Protein AF-A0A428ITL3-F1 (afdb_monomer_lite)

Organism: Streptococcus oralis (NCBI:txid1303)

Radius of gyration: 25.0 Å; chains: 1; bounding box: 52×30×74 Å

Sequence (238 aa):
MGLLKFLFGSKKKDIYNRRTDFDNLINSPNYNYRQSEYYRLLKTEPLIDKIWGRGFDYPKYNDRFKTEEKLKLRELLLLVWWGKTKNGRKISASIPKYFFITYNLNAQKVTQLFRDKKWIVNEGDKVKLTNEGKLIYEKYCNLWEVHSFKGYPTNLDVDFPNWNKKQFEIMFYQKDLEYYNQHVEFCKRMLNYLEPLKRNTVNDGIRDDINFYRSQLKSDLLCIDDLKEKIKILNELM

Foldseek 3Di:
DFVCCVVPVDDDDDPVVVLVVLVVQCPDPVDDPLVVVVSVLVVLQDDLCVLVVHDLPPAQEDQPAADPVRDGLLLLVLLLVQAVDPVGDFPPDDDDPCSCPRVVDPNVVSVVVCVVVQQWDDDPRGIYGDPVVVVSNVLNNCLVVQVPPDDRHGYCRVQVVVDDPLVVLLVRLVSLLVNLVSNLVSLVVSLVSLVVCVVVDPDVNSVVSNVVSVVSNVVSVVSNVVSVVSNVVSVVVD

Secondary structure (DSSP, 8-state):
--HHHHHSSSS---HHHHHHHHHHHHT-TT--HHHHHHHHHHTT---HHHHHTS-TT--S--S-S--TTS--HHHHHHHHHHHSSTT-EETTPPPPHHHHHTS---HHHHHHHHHHTTSEEEETTEEEE-HHHHHHHHHHTTHHHHHH--SSPP-HHHHGGG--HHHHHHHHHHHHHHHHHHHHHHHHHHHHHHTTGGGG---HHHHHHHHHHHHHHHHHHHHHHHHHHHHHHHHHT-

pLDDT: mean 86.46, std 17.6, range [39.66, 98.62]

Structure (mmCIF, N/CA/C/O backbone):
data_AF-A0A428ITL3-F1
#
_entry.id   AF-A0A428ITL3-F1
#
loop_
_atom_site.group_PDB
_atom_site.id
_atom_site.type_symbol
_atom_site.label_atom_id
_atom_site.label_alt_id
_atom_site.label_comp_id
_atom_site.label_asym_id
_atom_site.label_entity_id
_atom_site.label_seq_id
_atom_site.pdbx_PDB_ins_code
_atom_site.Cartn_x
_atom_site.Cartn_y
_atom_site.Ca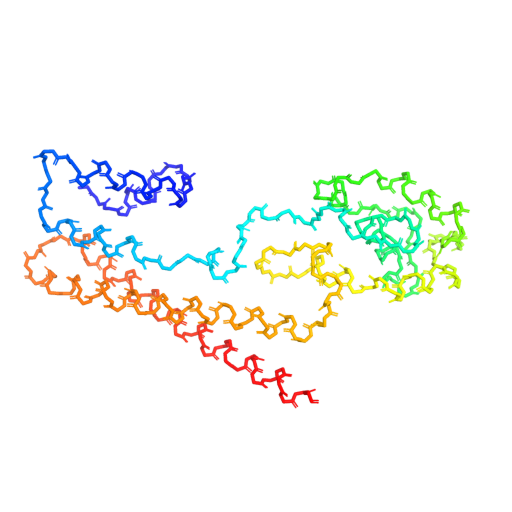rtn_z
_atom_site.occupancy
_atom_site.B_iso_or_equiv
_atom_site.auth_seq_id
_atom_site.auth_comp_id
_atom_site.auth_asym_id
_atom_site.auth_atom_id
_atom_site.pdbx_PDB_model_num
ATOM 1 N N . MET A 1 1 ? 9.985 13.287 -36.399 1.00 40.88 1 MET A N 1
ATOM 2 C CA . MET A 1 1 ? 9.227 13.706 -35.198 1.00 40.88 1 MET A CA 1
AT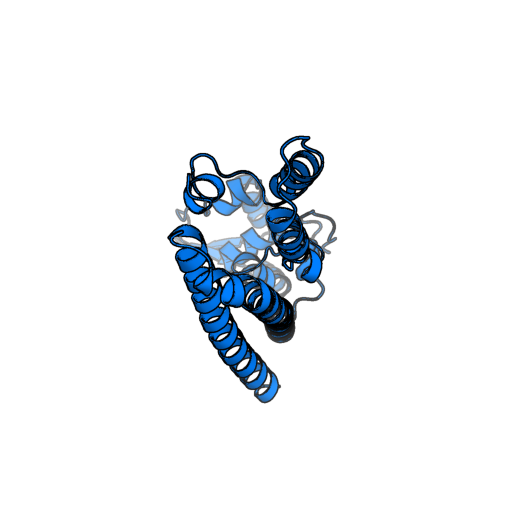OM 3 C C . MET A 1 1 ? 9.647 12.803 -34.046 1.00 40.88 1 MET A C 1
ATOM 5 O O . MET A 1 1 ? 9.671 11.599 -34.253 1.00 40.88 1 MET A O 1
ATOM 9 N N . GLY A 1 2 ? 10.074 13.354 -32.907 1.00 41.94 2 GLY A N 1
ATOM 10 C CA . GLY A 1 2 ? 10.714 12.575 -31.834 1.00 41.94 2 GLY A CA 1
ATOM 11 C C . GLY A 1 2 ? 9.762 11.619 -31.106 1.00 41.94 2 GLY A C 1
ATOM 12 O O . GLY A 1 2 ? 8.635 11.997 -30.790 1.00 41.94 2 GLY A O 1
ATOM 13 N N . LEU A 1 3 ? 10.237 10.405 -30.809 1.00 51.34 3 LEU A N 1
ATOM 14 C CA . LEU A 1 3 ? 9.512 9.360 -30.070 1.00 51.34 3 LEU A CA 1
ATOM 15 C C . LEU A 1 3 ? 9.139 9.790 -28.645 1.00 51.34 3 LEU A C 1
ATOM 17 O O . LEU A 1 3 ? 8.062 9.440 -28.179 1.00 51.34 3 LEU A O 1
ATOM 21 N N . LEU A 1 4 ? 9.926 10.657 -28.000 1.00 45.62 4 LEU A N 1
ATOM 22 C CA . LEU A 1 4 ? 9.542 11.297 -26.733 1.00 45.62 4 LEU A CA 1
ATOM 23 C C . LEU A 1 4 ? 8.233 12.094 -26.853 1.00 45.62 4 LEU A C 1
ATOM 25 O O . LEU A 1 4 ? 7.409 12.098 -25.941 1.00 45.62 4 LEU A O 1
ATOM 29 N N . LYS A 1 5 ? 7.985 12.710 -28.013 1.00 44.47 5 LYS A N 1
ATOM 30 C CA . LYS A 1 5 ? 6.726 13.407 -28.296 1.00 44.47 5 LYS A CA 1
ATOM 31 C C . LYS A 1 5 ? 5.571 12.431 -28.555 1.00 44.47 5 LYS A C 1
ATOM 33 O O . LYS A 1 5 ? 4.430 12.822 -28.379 1.00 44.47 5 LYS A O 1
ATOM 38 N N . PHE A 1 6 ? 5.839 11.180 -28.931 1.00 53.16 6 PHE A N 1
ATOM 39 C CA . PHE A 1 6 ? 4.831 10.117 -29.045 1.00 53.16 6 PHE A CA 1
ATOM 40 C C . PHE A 1 6 ? 4.548 9.444 -27.689 1.00 53.16 6 PHE A C 1
ATOM 42 O O . PHE A 1 6 ? 3.396 9.197 -27.353 1.00 53.16 6 PHE A O 1
ATOM 49 N N . LEU A 1 7 ? 5.584 9.218 -26.874 1.00 45.66 7 LEU A N 1
ATOM 50 C CA . LEU A 1 7 ? 5.479 8.610 -25.542 1.00 45.66 7 LEU A CA 1
ATOM 51 C C . LEU A 1 7 ? 4.852 9.552 -24.499 1.00 45.66 7 LEU A C 1
ATOM 53 O O . LEU A 1 7 ? 4.159 9.083 -23.597 1.00 45.66 7 LEU A O 1
ATOM 57 N N . PHE A 1 8 ? 5.058 10.868 -24.629 1.00 49.81 8 PHE A N 1
ATOM 58 C CA . PHE A 1 8 ? 4.589 11.875 -23.663 1.00 49.81 8 PHE A CA 1
ATOM 59 C C . PHE A 1 8 ? 3.663 12.947 -24.268 1.00 49.81 8 PHE A C 1
ATOM 61 O O . PHE A 1 8 ? 3.182 13.834 -23.558 1.00 49.81 8 PHE A O 1
ATOM 68 N N . GLY A 1 9 ? 3.372 12.877 -25.571 1.00 39.66 9 GLY A N 1
ATOM 69 C CA . GLY A 1 9 ? 2.469 13.802 -26.253 1.00 39.66 9 GLY A CA 1
ATOM 70 C C . GLY A 1 9 ? 1.006 13.468 -26.015 1.00 39.66 9 GLY A C 1
ATOM 71 O O . GLY A 1 9 ? 0.394 12.729 -26.772 1.00 39.66 9 GLY A O 1
ATOM 72 N N . SER A 1 10 ? 0.438 14.105 -24.993 1.00 44.84 10 SER A N 1
ATOM 73 C CA . SER A 1 10 ? -0.998 14.263 -24.724 1.00 44.84 10 SER A CA 1
ATOM 74 C C . SER A 1 10 ? -1.845 12.982 -24.570 1.00 44.84 10 SER A C 1
ATOM 76 O O . SER A 1 10 ? -2.144 12.266 -25.518 1.00 44.84 10 SER A O 1
ATOM 78 N N . LYS A 1 11 ? -2.367 12.840 -23.341 1.00 43.12 11 LYS A N 1
ATOM 79 C CA . LYS A 1 11 ? -3.271 11.815 -22.779 1.00 43.12 11 LYS A CA 1
ATOM 80 C C . LYS A 1 11 ? -2.580 10.525 -22.324 1.00 43.12 11 LYS A C 1
ATOM 82 O O . LYS A 1 11 ? -2.155 9.695 -23.117 1.00 43.12 11 LYS A O 1
ATOM 87 N N . LYS A 1 12 ? -2.543 10.359 -20.993 1.00 40.47 12 LYS A N 1
ATOM 88 C CA . LYS A 1 12 ? -2.192 9.124 -20.280 1.00 40.47 12 LYS A CA 1
ATOM 89 C C . LYS A 1 12 ? -3.037 7.966 -20.829 1.00 40.47 12 LYS A C 1
ATOM 91 O O . LYS A 1 12 ? -4.185 7.813 -20.428 1.00 40.47 12 LYS A O 1
ATOM 96 N N . LYS A 1 13 ? -2.489 7.178 -21.752 1.00 41.75 13 LYS A N 1
ATOM 97 C CA . LYS A 1 13 ? -3.045 5.873 -22.116 1.00 41.75 13 LYS A CA 1
ATOM 98 C C . LYS A 1 13 ? -2.364 4.789 -21.283 1.00 41.75 13 LYS A C 1
ATOM 100 O O . LYS A 1 13 ? -1.140 4.813 -21.090 1.00 41.75 13 LYS A O 1
ATOM 105 N N . ASP A 1 14 ? -3.177 3.856 -20.793 1.00 46.25 14 ASP A N 1
ATOM 106 C CA . ASP A 1 14 ? -2.740 2.678 -20.048 1.00 46.25 14 ASP A CA 1
ATOM 107 C C . ASP A 1 14 ? -1.607 1.936 -20.762 1.00 46.25 14 ASP A C 1
ATOM 109 O O . ASP A 1 14 ? -1.575 1.826 -21.989 1.00 46.25 14 ASP A O 1
ATOM 113 N N . ILE A 1 15 ? -0.668 1.415 -19.972 1.00 44.28 15 ILE A N 1
ATOM 114 C CA . ILE A 1 15 ? 0.492 0.639 -20.439 1.00 44.28 15 ILE A CA 1
ATOM 115 C C . ILE A 1 15 ? 0.041 -0.583 -21.266 1.00 44.28 15 ILE A C 1
ATOM 117 O O . ILE A 1 15 ? 0.707 -0.962 -22.227 1.00 44.28 15 ILE A O 1
ATOM 121 N N . TYR A 1 16 ? -1.137 -1.140 -20.967 1.00 42.31 16 TYR A N 1
ATOM 122 C CA . TYR A 1 16 ? -1.735 -2.255 -21.703 1.00 42.31 16 TYR A CA 1
ATOM 123 C C . TYR A 1 16 ? -2.162 -1.896 -23.133 1.00 42.31 16 TYR A C 1
ATOM 125 O O . TYR A 1 16 ? -1.839 -2.636 -24.059 1.00 42.31 16 TYR A O 1
ATOM 133 N N . ASN A 1 17 ? -2.786 -0.731 -23.342 1.00 46.47 17 ASN A N 1
ATOM 134 C CA . ASN A 1 17 ? -3.180 -0.270 -24.681 1.00 46.47 17 ASN A CA 1
ATOM 135 C C . ASN A 1 17 ? -1.968 0.009 -25.583 1.00 46.47 17 ASN A C 1
ATOM 137 O O . ASN A 1 17 ? -2.050 -0.135 -26.799 1.00 46.47 17 ASN A O 1
ATOM 141 N N . ARG A 1 18 ? -0.810 0.337 -24.991 1.00 48.62 18 ARG A N 1
ATOM 142 C CA . ARG A 1 18 ? 0.433 0.532 -25.749 1.00 48.62 18 ARG A CA 1
ATOM 143 C C . ARG A 1 18 ? 0.919 -0.754 -26.414 1.00 48.62 18 ARG A C 1
ATOM 145 O O . ARG A 1 18 ? 1.387 -0.687 -27.542 1.00 48.62 18 ARG A O 1
ATOM 152 N N . ARG A 1 19 ? 0.773 -1.923 -25.772 1.00 51.22 19 ARG A N 1
ATOM 153 C CA . ARG A 1 19 ? 1.185 -3.214 -26.363 1.00 51.22 19 ARG A CA 1
ATOM 154 C C . ARG A 1 19 ? 0.396 -3.547 -27.631 1.00 51.22 19 ARG A C 1
ATOM 156 O O . ARG A 1 19 ? 1.002 -3.957 -28.615 1.00 51.22 19 ARG A O 1
ATOM 163 N N . THR A 1 20 ? -0.907 -3.279 -27.624 1.00 50.75 20 THR A N 1
ATOM 164 C CA . THR A 1 20 ? -1.805 -3.484 -28.770 1.00 50.75 20 THR A CA 1
ATOM 165 C C . THR A 1 20 ? -1.541 -2.483 -29.901 1.00 50.75 20 THR A C 1
ATOM 167 O O . THR A 1 20 ? -1.532 -2.858 -31.071 1.00 50.75 20 THR A O 1
ATOM 170 N N . ASP A 1 21 ? -1.239 -1.222 -29.569 1.00 51.88 21 ASP A N 1
ATOM 171 C CA . ASP A 1 21 ? -0.838 -0.209 -30.557 1.00 51.88 21 ASP A CA 1
ATOM 172 C C . ASP A 1 21 ? 0.497 -0.577 -31.247 1.00 51.88 21 ASP A C 1
ATOM 174 O O . ASP A 1 21 ? 0.671 -0.320 -32.441 1.00 51.88 21 ASP A O 1
ATOM 178 N N . PHE A 1 22 ? 1.421 -1.249 -30.544 1.00 53.72 22 PHE A N 1
ATOM 179 C CA . PHE A 1 22 ? 2.664 -1.753 -31.143 1.00 53.72 22 PHE A CA 1
ATOM 180 C C . PHE A 1 22 ? 2.440 -2.907 -32.127 1.00 53.72 22 PHE A C 1
ATOM 182 O O . PHE A 1 22 ? 3.127 -2.958 -33.144 1.00 53.72 22 PHE A O 1
ATOM 189 N N . ASP A 1 23 ? 1.500 -3.821 -31.867 1.00 53.94 23 ASP A N 1
ATOM 190 C CA . ASP A 1 23 ? 1.171 -4.909 -32.806 1.00 53.94 23 ASP A CA 1
ATOM 191 C C . ASP A 1 23 ? 0.676 -4.365 -34.153 1.00 53.94 23 ASP A C 1
ATOM 193 O O . ASP A 1 23 ? 1.103 -4.826 -35.212 1.00 53.94 23 ASP A O 1
ATOM 197 N N . ASN A 1 24 ? -0.147 -3.316 -34.124 1.00 53.22 24 ASN A N 1
ATOM 198 C CA . ASN A 1 24 ? -0.646 -2.659 -35.334 1.00 53.22 24 ASN A CA 1
ATOM 199 C C . ASN A 1 24 ? 0.459 -1.926 -36.111 1.00 53.22 24 ASN A C 1
ATOM 201 O O . ASN A 1 24 ? 0.440 -1.903 -37.341 1.00 53.22 24 ASN A O 1
ATOM 205 N N . LEU A 1 25 ? 1.447 -1.354 -35.414 1.00 52.62 25 LEU A N 1
ATOM 206 C CA . LEU A 1 25 ? 2.568 -0.658 -36.049 1.00 52.62 25 LEU A CA 1
ATOM 207 C C . LEU A 1 25 ? 3.537 -1.625 -36.754 1.00 52.62 25 LEU A C 1
ATOM 209 O O . LEU A 1 25 ? 4.096 -1.285 -37.795 1.00 52.62 25 LEU A O 1
ATOM 213 N N . ILE A 1 26 ? 3.717 -2.827 -36.194 1.00 53.44 26 ILE A N 1
ATOM 214 C CA . ILE A 1 26 ? 4.575 -3.888 -36.747 1.00 53.44 26 ILE A CA 1
ATOM 215 C C . ILE A 1 26 ? 4.026 -4.439 -38.069 1.00 53.44 26 ILE A C 1
ATOM 217 O O . ILE A 1 26 ? 4.800 -4.789 -38.955 1.00 53.44 26 ILE A O 1
ATOM 221 N N . ASN A 1 27 ? 2.702 -4.450 -38.228 1.00 55.78 27 ASN A N 1
ATOM 222 C CA . ASN A 1 27 ? 2.021 -4.975 -39.412 1.00 55.78 27 ASN A CA 1
ATOM 223 C C . ASN A 1 27 ? 1.774 -3.917 -40.511 1.00 55.78 27 ASN A C 1
ATOM 225 O O . ASN A 1 27 ? 1.055 -4.181 -41.473 1.00 55.78 27 ASN A O 1
ATOM 229 N N . SER A 1 28 ? 2.334 -2.708 -40.379 1.00 48.41 28 SER A N 1
ATOM 230 C CA . SER A 1 28 ? 2.138 -1.622 -41.347 1.00 48.41 28 SER A CA 1
ATOM 231 C C . SER A 1 28 ? 2.996 -1.809 -42.611 1.00 48.41 28 SER A C 1
ATOM 233 O O . SER A 1 28 ? 4.182 -2.110 -42.504 1.00 48.41 28 SER A O 1
ATOM 235 N N . PRO A 1 29 ? 2.474 -1.549 -43.823 1.00 46.00 29 PRO A N 1
ATOM 236 C CA . PRO A 1 29 ? 3.239 -1.688 -45.068 1.00 46.00 29 PRO A CA 1
ATOM 237 C C . PRO A 1 29 ? 4.414 -0.696 -45.220 1.00 46.00 29 PRO A C 1
ATOM 239 O O . PRO A 1 29 ? 5.262 -0.894 -46.082 1.00 46.00 29 PRO A O 1
ATOM 242 N N . ASN A 1 30 ? 4.517 0.333 -44.365 1.00 50.00 30 ASN A N 1
ATOM 243 C CA . ASN A 1 30 ? 5.640 1.290 -44.320 1.00 50.00 30 ASN A CA 1
ATOM 244 C C . ASN A 1 30 ? 6.686 0.954 -43.233 1.00 50.00 30 ASN A C 1
ATOM 246 O O . ASN A 1 30 ? 7.405 1.830 -42.744 1.00 50.00 30 ASN A O 1
ATOM 250 N N . TYR A 1 31 ? 6.737 -0.303 -42.797 1.00 45.34 31 TYR A N 1
ATOM 251 C CA . TYR A 1 31 ? 7.535 -0.732 -41.658 1.00 45.34 31 TYR A CA 1
ATOM 252 C C . TYR A 1 31 ? 9.040 -0.778 -41.955 1.00 45.34 31 TYR A C 1
ATOM 254 O O . TYR A 1 31 ? 9.521 -1.540 -42.792 1.00 45.34 31 TYR A O 1
ATOM 262 N N . ASN A 1 32 ? 9.814 0.026 -41.223 1.00 54.06 32 ASN A N 1
ATOM 263 C CA . ASN A 1 32 ? 11.271 -0.024 -41.258 1.00 54.06 32 ASN A CA 1
ATOM 264 C C . ASN A 1 32 ? 11.759 -1.156 -40.337 1.00 54.06 32 ASN A C 1
ATOM 266 O O . ASN A 1 32 ? 11.583 -1.079 -39.125 1.00 54.06 32 ASN A O 1
ATOM 270 N N . TYR A 1 33 ? 12.419 -2.176 -40.887 1.00 43.62 33 TYR A N 1
ATOM 271 C CA . TYR A 1 33 ? 12.992 -3.307 -40.137 1.00 43.62 33 TYR A CA 1
ATOM 272 C C . TYR A 1 33 ? 13.919 -2.885 -38.971 1.00 43.62 33 TYR A C 1
ATOM 274 O O . TYR A 1 33 ? 13.943 -3.541 -37.937 1.00 43.62 33 TYR A O 1
ATOM 282 N N . ARG A 1 34 ? 14.612 -1.734 -39.030 1.00 51.22 34 ARG A N 1
ATOM 283 C CA . ARG A 1 34 ? 15.377 -1.214 -37.869 1.00 51.22 34 ARG A CA 1
ATOM 284 C C . ARG A 1 34 ? 14.497 -0.662 -36.738 1.00 51.22 34 ARG A C 1
ATOM 286 O O . ARG A 1 34 ? 15.000 -0.299 -35.683 1.00 51.22 34 ARG A O 1
ATOM 293 N N . GLN A 1 35 ? 13.190 -0.556 -36.930 1.00 62.75 35 GLN A N 1
ATOM 294 C CA . GLN A 1 35 ? 12.237 -0.262 -35.861 1.00 62.75 35 GLN A CA 1
ATOM 295 C C . GLN A 1 35 ? 11.665 -1.556 -35.258 1.00 62.75 35 GLN A C 1
ATOM 297 O O . GLN A 1 35 ? 11.157 -1.520 -34.140 1.00 62.75 35 GLN A O 1
ATOM 302 N N . SER A 1 36 ? 11.803 -2.713 -35.925 1.00 68.69 36 SER A N 1
ATOM 303 C CA . SER A 1 36 ? 11.207 -3.972 -35.464 1.00 68.69 36 SER A CA 1
ATOM 304 C C . SER A 1 36 ? 11.819 -4.512 -34.193 1.00 68.69 36 SER A C 1
ATOM 306 O O . SER A 1 36 ? 11.107 -4.872 -33.257 1.00 68.69 36 SER A O 1
ATOM 308 N N . GLU A 1 37 ? 13.146 -4.527 -34.151 1.00 80.06 37 GLU A N 1
ATOM 309 C CA . GLU A 1 37 ? 13.888 -5.044 -33.013 1.00 80.06 37 GLU A CA 1
ATOM 310 C C . GLU A 1 37 ? 13.697 -4.164 -31.778 1.00 80.06 37 GLU A C 1
ATOM 312 O O . GLU A 1 37 ? 13.507 -4.674 -30.678 1.00 80.06 37 GLU A O 1
ATOM 317 N N . TYR A 1 38 ? 13.623 -2.847 -31.973 1.00 81.62 38 TYR A N 1
ATOM 318 C CA . TYR A 1 38 ? 13.298 -1.902 -30.910 1.00 81.62 38 TYR A CA 1
ATOM 319 C C . TYR A 1 38 ? 11.935 -2.209 -30.271 1.00 81.62 38 TYR A C 1
ATOM 321 O O . TYR A 1 38 ? 11.847 -2.378 -29.057 1.00 81.62 38 TYR A O 1
ATOM 329 N N . TYR A 1 39 ? 10.870 -2.352 -31.072 1.00 81.62 39 TYR A N 1
ATOM 330 C CA . TYR A 1 39 ? 9.542 -2.683 -30.538 1.00 81.62 39 TYR A CA 1
ATOM 331 C C . TYR A 1 39 ? 9.480 -4.086 -29.934 1.00 81.62 39 TYR A C 1
ATOM 333 O O . TYR A 1 39 ? 8.780 -4.298 -28.941 1.00 81.62 39 TYR A O 1
ATOM 341 N N . ARG A 1 40 ? 10.223 -5.046 -30.498 1.00 86.12 40 ARG A N 1
ATOM 342 C CA . ARG A 1 40 ? 10.358 -6.385 -29.920 1.00 86.12 40 ARG A CA 1
ATOM 343 C C . ARG A 1 40 ? 10.974 -6.312 -28.525 1.00 86.12 40 ARG A C 1
ATOM 345 O O . ARG A 1 40 ? 10.419 -6.903 -27.604 1.00 86.12 40 ARG A O 1
ATOM 352 N N . LEU A 1 41 ? 12.056 -5.551 -28.356 1.00 89.81 41 LEU A N 1
ATOM 353 C CA . LEU A 1 41 ? 12.693 -5.334 -27.060 1.00 89.81 41 LEU A CA 1
ATOM 354 C C . LEU A 1 41 ? 11.761 -4.608 -26.089 1.00 89.81 41 LEU A C 1
ATOM 356 O O . LEU A 1 41 ? 11.604 -5.087 -24.970 1.00 89.81 41 LEU A O 1
ATOM 360 N N . LEU A 1 42 ? 11.072 -3.540 -26.508 1.00 87.94 42 LEU A N 1
ATOM 361 C CA . LEU A 1 42 ? 10.104 -2.826 -25.661 1.00 87.94 42 LEU A CA 1
ATOM 362 C C . LEU A 1 42 ? 9.027 -3.748 -25.072 1.00 87.94 42 LEU A C 1
ATOM 364 O O . LEU A 1 42 ? 8.657 -3.613 -23.911 1.00 87.94 42 LEU A O 1
ATOM 368 N N . LYS A 1 43 ? 8.544 -4.738 -25.830 1.00 87.38 43 LYS A N 1
ATOM 369 C CA . LYS A 1 43 ? 7.565 -5.713 -25.312 1.00 87.38 43 LYS A CA 1
ATOM 370 C C . LYS A 1 43 ? 8.116 -6.605 -24.194 1.00 87.38 43 LYS A C 1
ATOM 372 O O . LYS A 1 43 ? 7.324 -7.198 -23.464 1.00 87.38 43 LYS A O 1
ATOM 377 N N . THR A 1 44 ? 9.439 -6.696 -24.055 1.00 92.56 44 THR A N 1
ATOM 378 C CA . THR A 1 44 ? 10.118 -7.447 -22.986 1.00 92.56 44 THR A CA 1
ATOM 379 C C . THR A 1 44 ? 10.338 -6.638 -21.709 1.00 92.56 44 THR A C 1
ATOM 381 O O . THR A 1 44 ? 10.919 -7.173 -20.766 1.00 92.56 44 THR A O 1
ATOM 384 N N . GLU A 1 45 ? 9.900 -5.375 -21.667 1.00 92.94 45 GLU A N 1
ATOM 385 C CA . GLU A 1 45 ? 9.926 -4.568 -20.449 1.00 92.94 45 GLU A CA 1
ATOM 386 C C . GLU A 1 45 ? 9.154 -5.298 -19.330 1.00 92.94 45 GLU A C 1
ATOM 388 O O . GLU A 1 45 ? 8.003 -5.718 -19.548 1.00 92.94 45 GLU A O 1
ATOM 393 N N . PRO A 1 46 ? 9.780 -5.506 -18.155 1.00 94.88 46 PRO A N 1
ATOM 394 C CA . PRO A 1 46 ? 9.127 -6.171 -17.040 1.00 94.88 46 PRO A CA 1
ATOM 395 C C . PRO A 1 46 ? 7.940 -5.344 -16.558 1.00 94.88 46 PRO A C 1
ATOM 397 O O . PRO A 1 46 ? 7.983 -4.117 -16.511 1.00 94.88 46 PRO A O 1
ATOM 400 N N . LEU A 1 47 ? 6.870 -6.030 -16.169 1.00 91.62 47 LEU A N 1
ATOM 401 C CA . LEU A 1 47 ? 5.695 -5.390 -15.598 1.00 91.62 47 LEU A CA 1
ATOM 402 C C . LEU A 1 47 ? 5.590 -5.757 -14.124 1.00 91.62 47 LEU A C 1
ATOM 404 O O . LEU A 1 47 ? 5.489 -6.930 -13.763 1.00 91.62 47 LEU A O 1
ATOM 408 N N . ILE A 1 48 ? 5.585 -4.737 -13.274 1.00 90.50 48 ILE A N 1
ATOM 409 C CA . ILE A 1 48 ? 5.512 -4.903 -11.822 1.00 90.50 48 ILE A CA 1
ATOM 410 C C . ILE A 1 48 ? 4.229 -5.626 -11.373 1.00 90.50 48 ILE A C 1
ATOM 412 O O . ILE A 1 48 ? 4.271 -6.429 -10.449 1.00 90.50 48 ILE A O 1
ATOM 416 N N . ASP A 1 49 ? 3.104 -5.452 -12.069 1.00 91.44 49 ASP A N 1
ATOM 417 C CA . ASP A 1 49 ? 1.854 -6.163 -11.762 1.00 91.44 49 ASP A CA 1
ATOM 418 C C . ASP A 1 49 ? 1.933 -7.681 -11.997 1.00 91.44 49 ASP A C 1
ATOM 420 O O . ASP A 1 49 ? 1.293 -8.453 -11.282 1.00 91.44 49 ASP A O 1
ATOM 424 N N . LYS A 1 50 ? 2.761 -8.139 -12.945 1.00 92.50 50 LYS A N 1
ATOM 425 C CA . LYS A 1 50 ? 3.040 -9.566 -13.160 1.00 92.50 50 LYS A CA 1
ATOM 426 C C . LYS A 1 50 ? 3.857 -10.157 -12.021 1.00 92.50 50 LYS A C 1
ATOM 428 O O . LYS A 1 50 ? 3.581 -11.279 -11.612 1.00 92.50 50 LYS A O 1
ATOM 433 N N . ILE A 1 51 ? 4.802 -9.392 -11.482 1.00 93.00 51 ILE A N 1
ATOM 434 C CA . ILE A 1 51 ? 5.630 -9.797 -10.338 1.00 93.00 51 ILE A CA 1
ATOM 435 C C . ILE A 1 51 ? 4.785 -9.892 -9.064 1.00 93.00 51 ILE A C 1
ATOM 437 O O . ILE A 1 51 ? 4.926 -10.836 -8.281 1.00 93.00 51 ILE A O 1
ATOM 441 N N . TRP A 1 52 ? 3.875 -8.934 -8.884 1.00 90.00 52 TRP A N 1
ATOM 442 C CA . TRP A 1 52 ? 2.953 -8.868 -7.753 1.00 90.00 52 TRP A CA 1
ATOM 443 C C . TRP A 1 52 ? 1.735 -9.793 -7.877 1.00 90.00 52 TRP A C 1
ATOM 445 O O . TRP A 1 52 ? 1.082 -10.077 -6.874 1.00 90.00 52 TRP A O 1
ATOM 455 N N . GLY A 1 53 ? 1.399 -10.254 -9.084 1.00 91.44 53 GLY A N 1
ATOM 456 C CA . GLY A 1 53 ? 0.213 -11.076 -9.349 1.00 91.44 53 GLY A CA 1
ATOM 457 C C . GLY A 1 53 ? -1.120 -10.324 -9.222 1.00 91.44 53 GLY A C 1
ATOM 458 O O . GLY A 1 53 ? -2.182 -10.947 -9.230 1.00 91.44 53 GLY A O 1
ATOM 459 N N . ARG A 1 54 ? -1.086 -8.994 -9.093 1.00 92.81 54 ARG A N 1
ATOM 460 C CA . ARG A 1 54 ? -2.255 -8.107 -8.990 1.00 92.81 54 ARG A CA 1
ATOM 461 C C . ARG A 1 54 ? -1.933 -6.745 -9.598 1.00 92.81 54 ARG A C 1
ATOM 463 O O . ARG A 1 54 ? -0.772 -6.366 -9.615 1.00 92.81 54 ARG A O 1
ATOM 470 N N . GLY A 1 55 ? -2.946 -6.042 -10.105 1.00 91.81 55 GLY A N 1
ATOM 471 C CA . GLY A 1 55 ? -2.797 -4.732 -10.751 1.00 91.81 55 GLY A CA 1
ATOM 472 C C . GLY A 1 55 ? -2.715 -3.552 -9.777 1.00 91.81 55 GLY A C 1
ATOM 473 O O . GLY A 1 55 ? -2.970 -3.680 -8.578 1.00 91.81 55 GLY A O 1
ATOM 474 N N . PHE A 1 56 ? -2.414 -2.365 -10.314 1.00 89.81 56 PHE A N 1
ATOM 475 C CA . PHE A 1 56 ? -2.399 -1.106 -9.554 1.00 89.81 56 PHE A CA 1
ATOM 476 C C . PHE A 1 56 ? -3.789 -0.653 -9.074 1.00 89.81 56 PHE A C 1
ATOM 478 O O . PHE A 1 56 ? -3.905 0.170 -8.167 1.00 89.81 56 PHE A O 1
ATOM 485 N N . ASP A 1 57 ? -4.838 -1.193 -9.682 1.00 91.38 57 ASP A N 1
ATOM 486 C CA . ASP A 1 57 ? -6.246 -0.979 -9.369 1.00 91.38 57 ASP A CA 1
ATOM 487 C C . ASP A 1 57 ? -6.803 -2.015 -8.379 1.00 91.38 57 ASP A C 1
ATOM 489 O O . ASP A 1 57 ? -8.006 -2.023 -8.111 1.00 91.38 57 ASP A O 1
ATOM 493 N N . TYR A 1 58 ? -5.948 -2.880 -7.811 1.00 94.69 58 TYR A N 1
ATOM 494 C CA . TYR A 1 58 ? -6.393 -3.903 -6.872 1.00 94.69 58 TYR A CA 1
ATOM 495 C C . TYR A 1 58 ? -7.167 -3.269 -5.705 1.00 94.69 58 TYR A C 1
ATOM 497 O O . TYR A 1 58 ? -6.675 -2.329 -5.065 1.00 94.69 58 TYR A O 1
ATOM 505 N N . PRO A 1 59 ? -8.389 -3.748 -5.412 1.00 95.31 59 PRO A N 1
ATOM 506 C CA . PRO A 1 59 ? -9.272 -3.063 -4.485 1.00 95.31 59 PRO A CA 1
ATOM 507 C C . PRO A 1 59 ? -8.708 -3.101 -3.065 1.00 95.31 59 PRO A C 1
ATOM 509 O O . PRO A 1 59 ? -8.082 -4.076 -2.652 1.00 95.31 59 PRO A O 1
ATOM 512 N N . LYS A 1 60 ? -8.992 -2.059 -2.275 1.00 96.25 60 LYS A N 1
ATOM 513 C CA . LYS A 1 60 ? -8.516 -1.942 -0.883 1.00 96.25 60 LYS A CA 1
ATOM 514 C C . LYS A 1 60 ? -9.145 -2.947 0.087 1.00 96.25 60 LYS A C 1
ATOM 516 O O . LYS A 1 60 ? -8.662 -3.095 1.207 1.00 96.25 60 LYS A O 1
ATOM 521 N N . TYR A 1 61 ? -10.221 -3.610 -0.315 1.00 97.62 61 TYR A N 1
ATOM 522 C CA . TYR A 1 61 ? -10.936 -4.636 0.443 1.00 97.62 61 TYR A CA 1
ATOM 523 C C . TYR A 1 61 ? -11.781 -5.470 -0.531 1.00 97.62 61 TYR A C 1
ATOM 525 O O . TYR A 1 61 ? -12.018 -5.057 -1.667 1.00 97.62 61 TYR A O 1
ATOM 533 N N . ASN A 1 62 ? -12.248 -6.637 -0.100 1.00 96.62 62 ASN A N 1
ATOM 534 C CA . ASN A 1 62 ? -13.221 -7.451 -0.835 1.00 96.62 62 ASN A CA 1
ATOM 535 C C . ASN A 1 62 ? -14.303 -8.092 0.062 1.00 96.62 62 ASN A C 1
ATOM 537 O O . ASN A 1 62 ? -15.163 -8.802 -0.456 1.00 96.62 62 ASN A O 1
ATOM 541 N N . ASP A 1 63 ? -14.285 -7.831 1.376 1.00 97.12 63 ASP A N 1
ATOM 542 C CA . ASP A 1 63 ? -15.225 -8.346 2.387 1.00 97.12 63 ASP A CA 1
ATOM 543 C C . ASP A 1 63 ? -15.330 -9.887 2.462 1.00 97.12 63 ASP A C 1
ATOM 545 O O . ASP A 1 63 ? -16.326 -10.436 2.962 1.00 97.12 63 ASP A O 1
ATOM 549 N N . ARG A 1 64 ? -14.336 -10.617 1.939 1.00 96.62 64 ARG A N 1
ATOM 550 C CA . ARG A 1 64 ? -14.321 -12.086 1.978 1.00 96.62 64 ARG A CA 1
ATOM 551 C C . ARG A 1 64 ? -13.896 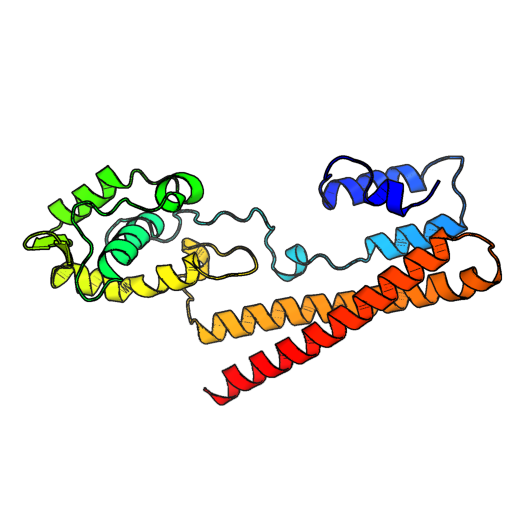-12.613 3.340 1.00 96.62 64 ARG A C 1
ATOM 553 O O . ARG A 1 64 ? -14.357 -13.692 3.715 1.00 96.62 64 ARG A O 1
ATOM 560 N N . PHE A 1 65 ? -13.069 -11.874 4.080 1.00 96.69 65 PHE A N 1
ATOM 561 C CA . PHE A 1 65 ? -12.614 -12.319 5.389 1.00 96.69 65 PHE A CA 1
ATOM 562 C C . PHE A 1 65 ? -13.772 -12.294 6.395 1.00 96.69 65 PHE A C 1
ATOM 564 O O . PHE A 1 65 ? -14.469 -11.287 6.545 1.00 96.69 65 PHE A O 1
ATOM 571 N N . LYS A 1 66 ? -14.001 -13.419 7.079 1.00 96.31 66 LYS A N 1
ATOM 572 C CA . LYS A 1 66 ? -15.081 -13.564 8.061 1.00 96.31 66 LYS A CA 1
ATOM 573 C C . LYS A 1 66 ? -14.529 -13.367 9.461 1.00 96.31 66 LYS A C 1
ATOM 575 O O . LYS A 1 66 ? -13.729 -14.162 9.936 1.00 96.31 66 LYS A O 1
ATOM 580 N N . THR A 1 67 ? -14.978 -12.299 10.104 1.00 97.12 67 THR A N 1
ATOM 581 C CA . THR A 1 67 ? -14.621 -11.978 11.485 1.00 97.12 67 THR A CA 1
ATOM 582 C C . THR A 1 67 ? -15.602 -12.636 12.450 1.00 97.12 67 THR A C 1
ATOM 584 O O . THR A 1 67 ? -16.781 -12.819 12.128 1.00 97.12 67 THR A O 1
ATOM 587 N N . GLU A 1 68 ? -15.135 -12.961 13.653 1.00 96.44 68 GLU A N 1
ATOM 588 C CA . GLU A 1 68 ? -15.990 -13.477 14.733 1.00 96.44 68 GLU A CA 1
ATOM 589 C C . GLU A 1 68 ? -17.064 -12.462 15.145 1.00 96.44 68 GLU A C 1
ATOM 591 O O . GLU A 1 68 ? -18.187 -12.820 15.498 1.00 96.44 68 GLU A O 1
ATOM 596 N N . GLU A 1 69 ? -16.751 -11.173 15.027 1.00 96.69 69 GLU A N 1
ATOM 597 C CA . GLU A 1 69 ? -17.621 -10.063 15.394 1.00 96.69 69 GLU A CA 1
ATOM 598 C C . GLU A 1 69 ? -18.736 -9.816 14.367 1.00 96.69 69 GLU A C 1
ATOM 600 O O . GLU A 1 69 ? -19.607 -8.967 14.592 1.00 96.69 69 GLU A O 1
ATOM 605 N N . LYS A 1 70 ? -18.722 -10.566 13.254 1.00 96.62 70 LYS A N 1
ATOM 606 C CA . LYS A 1 70 ? -19.663 -10.460 12.131 1.00 96.62 70 LYS A CA 1
ATOM 607 C C . LYS A 1 70 ? -19.648 -9.070 11.481 1.00 96.62 70 LYS A C 1
ATOM 609 O O . LYS A 1 70 ? -20.675 -8.598 10.997 1.00 96.62 70 LYS A O 1
ATOM 614 N N . LEU A 1 71 ? -18.477 -8.432 11.465 1.00 97.88 71 LEU A N 1
ATOM 615 C CA . LEU A 1 71 ? -18.215 -7.145 10.815 1.00 97.88 71 LEU A CA 1
ATOM 616 C C . LEU A 1 71 ? -17.156 -7.279 9.722 1.00 97.88 71 LEU A C 1
ATOM 618 O O . LEU A 1 71 ? -16.286 -8.145 9.764 1.00 97.88 71 LEU A O 1
ATOM 622 N N . LYS A 1 72 ? -17.195 -6.394 8.736 1.00 98.38 72 LYS A N 1
ATOM 623 C CA . LYS A 1 72 ? -16.179 -6.334 7.681 1.00 98.38 72 LYS A CA 1
ATOM 624 C C . LYS A 1 72 ? -14.894 -5.724 8.233 1.00 98.38 72 LYS A C 1
ATOM 626 O O . LYS A 1 72 ? -14.942 -4.819 9.067 1.00 98.38 72 LYS A O 1
ATOM 631 N N . LEU A 1 73 ? -13.733 -6.120 7.709 1.00 98.56 73 LEU A N 1
ATOM 632 C CA . LEU A 1 73 ? -12.455 -5.541 8.151 1.00 98.56 73 LEU A CA 1
ATOM 633 C C . LEU A 1 73 ? -12.393 -4.022 7.939 1.00 98.56 73 LEU A C 1
ATOM 635 O O . LEU A 1 73 ? -11.861 -3.306 8.777 1.00 98.56 73 LEU A O 1
ATOM 639 N N . ARG A 1 74 ? -13.008 -3.492 6.877 1.00 98.31 74 ARG A N 1
ATOM 640 C CA . ARG A 1 74 ? -13.111 -2.037 6.665 1.00 98.31 74 ARG A CA 1
ATOM 641 C C . ARG A 1 74 ? -13.981 -1.313 7.703 1.00 98.31 74 ARG A C 1
ATOM 643 O O . ARG A 1 74 ? -13.765 -0.132 7.955 1.00 98.31 74 ARG A O 1
ATOM 650 N N . GLU A 1 75 ? -14.959 -2.004 8.293 1.00 98.56 75 GLU A N 1
ATOM 651 C CA . GLU A 1 75 ? -15.755 -1.484 9.411 1.00 98.56 75 GLU A CA 1
ATOM 652 C C . GLU A 1 75 ? -14.898 -1.489 10.675 1.00 98.56 75 GLU A C 1
ATOM 654 O O . GLU A 1 75 ? -14.759 -0.457 11.322 1.00 98.56 75 GLU A O 1
ATOM 659 N N . LEU A 1 76 ? -14.224 -2.601 10.972 1.00 98.62 76 LEU A N 1
ATOM 660 C CA . LEU A 1 76 ? -13.316 -2.709 12.118 1.00 98.62 76 LEU A CA 1
ATOM 661 C C . LEU A 1 76 ? -12.121 -1.749 12.030 1.00 98.62 76 LEU A C 1
ATOM 663 O O . LEU A 1 76 ? -11.692 -1.220 13.051 1.00 98.62 76 LEU A O 1
ATOM 667 N N . LEU A 1 77 ? -11.644 -1.416 10.828 1.00 98.62 77 LEU A N 1
ATOM 668 C CA . LEU A 1 77 ? -10.645 -0.365 10.622 1.00 98.62 77 LEU A CA 1
ATOM 669 C C . LEU A 1 77 ? -11.121 0.993 11.174 1.00 98.62 77 LEU A C 1
ATOM 671 O O . LEU A 1 77 ? -10.302 1.777 11.654 1.00 98.62 77 LEU A O 1
ATOM 675 N N . LEU A 1 78 ? -12.429 1.281 11.162 1.00 98.50 78 LEU A N 1
ATOM 676 C CA . LEU A 1 78 ? -12.967 2.495 11.783 1.00 98.50 78 LEU A CA 1
ATOM 677 C C . LEU A 1 78 ? -12.886 2.436 13.314 1.00 98.50 78 LEU A C 1
ATOM 679 O O . LEU A 1 78 ? -12.568 3.447 13.940 1.00 98.50 78 LEU A O 1
ATOM 683 N N . LEU A 1 79 ? -13.114 1.267 13.923 1.00 98.44 79 LEU A N 1
ATOM 684 C CA . LEU A 1 79 ? -12.884 1.077 15.360 1.00 98.44 79 LEU A CA 1
ATOM 685 C C . LEU A 1 79 ? -11.401 1.272 15.696 1.00 98.44 79 LEU A C 1
ATOM 687 O O . LEU A 1 79 ? -11.072 1.979 16.648 1.00 98.44 79 LEU A O 1
ATOM 691 N N . VAL A 1 80 ? -10.507 0.722 14.867 1.00 98.25 80 VAL A N 1
ATOM 692 C CA . VAL A 1 80 ? -9.058 0.938 14.977 1.00 98.25 80 VAL A CA 1
ATOM 693 C C . VAL A 1 80 ? -8.727 2.423 14.893 1.00 98.25 80 VAL A C 1
ATOM 695 O O . VAL A 1 80 ? -7.972 2.937 15.717 1.00 98.25 80 VAL A O 1
ATOM 698 N N . TRP A 1 81 ? -9.335 3.160 13.963 1.00 98.06 81 TRP A N 1
ATOM 699 C CA . TRP A 1 81 ? -9.156 4.604 13.897 1.00 98.06 81 TRP A CA 1
ATOM 700 C C . TRP A 1 81 ? -9.594 5.289 15.195 1.00 98.06 81 TRP A C 1
ATOM 702 O O . TRP A 1 81 ? -8.802 6.068 15.731 1.00 98.06 81 TRP A O 1
ATOM 712 N N . TRP A 1 82 ? -10.780 4.987 15.737 1.00 97.62 82 TRP A N 1
ATOM 713 C CA . TRP A 1 82 ? -11.251 5.536 17.019 1.00 97.62 82 TRP A CA 1
ATOM 714 C C . TRP A 1 82 ? -10.301 5.219 18.183 1.00 97.62 82 TRP A C 1
ATOM 716 O O . TRP A 1 82 ? -10.014 6.100 18.993 1.00 97.62 82 TRP A O 1
ATOM 726 N N . GLY A 1 83 ? -9.772 3.996 18.227 1.00 95.69 83 GLY A N 1
ATOM 727 C CA . GLY A 1 83 ? -8.899 3.499 19.289 1.00 95.69 83 GLY A CA 1
ATOM 728 C C . GLY A 1 83 ? -7.434 3.920 19.219 1.00 95.69 83 GLY A C 1
ATOM 729 O O . GLY A 1 83 ? -6.738 3.868 20.228 1.00 95.69 83 GLY A O 1
ATOM 730 N N . LYS A 1 84 ? -6.950 4.372 18.056 1.00 93.62 84 LYS A N 1
ATOM 731 C CA . LYS A 1 84 ? -5.513 4.614 17.832 1.00 93.62 84 LYS A CA 1
ATOM 732 C C . LYS A 1 84 ? -4.910 5.703 18.730 1.00 93.62 84 LYS A C 1
ATOM 734 O O . LYS A 1 84 ? -3.709 5.712 18.982 1.00 93.62 84 LYS A O 1
ATOM 739 N N . THR A 1 8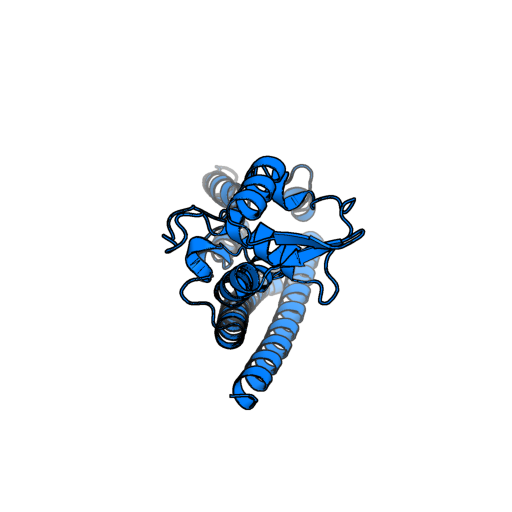5 ? -5.709 6.665 19.186 1.00 91.56 85 THR A N 1
ATOM 740 C CA . THR A 1 85 ? -5.235 7.753 20.053 1.00 91.56 85 THR A CA 1
ATOM 741 C C . THR A 1 85 ? -5.311 7.351 21.523 1.00 91.56 85 THR A C 1
ATOM 743 O O . THR A 1 85 ? -6.413 7.158 22.033 1.00 91.56 85 THR A O 1
ATOM 746 N N . LYS A 1 86 ? -4.170 7.342 22.230 1.00 85.44 86 LYS A N 1
ATOM 747 C CA . LYS A 1 86 ? -4.069 6.962 23.658 1.00 85.44 86 LYS A CA 1
ATOM 748 C C . LYS A 1 86 ? -5.096 7.660 24.560 1.00 85.44 86 LYS A C 1
ATOM 750 O O . LYS A 1 86 ? -5.656 7.042 25.456 1.00 85.44 86 LYS A O 1
ATOM 755 N N . ASN A 1 87 ? -5.369 8.939 24.301 1.00 89.81 87 ASN A N 1
ATOM 756 C CA . ASN A 1 87 ? -6.264 9.757 25.124 1.00 89.81 87 ASN A CA 1
ATOM 757 C C . ASN A 1 87 ? -7.713 9.807 24.610 1.00 89.81 87 ASN A C 1
ATOM 759 O O . ASN A 1 87 ? -8.500 10.592 25.136 1.00 89.81 87 ASN A O 1
ATOM 763 N N . GLY A 1 88 ? -8.060 9.012 23.596 1.00 93.44 88 GLY A N 1
ATOM 764 C CA . GLY A 1 88 ? -9.316 9.136 22.858 1.00 93.44 88 GLY A CA 1
ATOM 765 C C . GLY A 1 88 ? -9.321 10.298 21.864 1.00 93.44 88 GLY A C 1
ATOM 766 O O . GLY A 1 88 ? -8.441 11.167 21.870 1.00 93.44 88 GLY A O 1
ATOM 767 N N . ARG A 1 89 ? -10.333 10.312 20.998 1.00 96.25 89 ARG A N 1
ATOM 768 C CA . ARG A 1 89 ? -10.558 11.378 20.009 1.00 96.25 89 ARG A CA 1
ATOM 769 C C . ARG A 1 89 ? -11.634 12.326 20.504 1.00 96.25 89 ARG A C 1
ATOM 771 O O . ARG A 1 89 ? -12.539 11.889 21.195 1.00 96.25 89 ARG A O 1
ATOM 778 N N . LYS A 1 90 ? -11.583 13.602 20.120 1.00 95.94 90 LYS A N 1
ATOM 779 C CA . LYS A 1 90 ? -12.679 14.541 20.416 1.00 95.94 90 LYS A CA 1
ATOM 780 C C . LYS A 1 90 ? -13.999 14.017 19.843 1.00 95.94 90 LYS A C 1
ATOM 782 O O . LYS A 1 90 ? -14.000 13.447 18.754 1.00 95.94 90 LYS A O 1
ATOM 787 N N . ILE A 1 91 ? -15.117 14.259 20.522 1.00 92.94 91 ILE A N 1
ATOM 788 C CA . ILE A 1 91 ? -16.458 13.914 20.013 1.00 92.94 91 ILE A CA 1
ATOM 789 C C . ILE A 1 91 ? -16.739 14.610 18.673 1.00 92.94 91 ILE A C 1
ATOM 791 O O . ILE A 1 91 ? -17.364 14.028 17.793 1.00 92.94 91 ILE A O 1
ATOM 795 N N . SER A 1 92 ? -16.200 15.817 18.483 1.00 92.94 92 SER A N 1
ATOM 796 C CA . SER A 1 92 ? -16.274 16.581 17.233 1.00 92.94 92 SER A CA 1
ATOM 797 C C . SER A 1 92 ? -15.272 16.141 16.155 1.00 92.94 92 SER A C 1
ATOM 799 O O . SER A 1 92 ? -15.194 16.769 15.098 1.00 92.94 92 SER A O 1
ATOM 801 N N . ALA A 1 93 ? -14.471 15.095 16.394 1.00 93.94 93 ALA A N 1
ATOM 802 C CA . ALA A 1 93 ? -13.491 14.632 15.420 1.00 93.94 93 ALA A CA 1
ATOM 803 C C . ALA A 1 93 ? -14.185 14.166 14.134 1.00 93.94 93 ALA A C 1
ATOM 805 O O . ALA A 1 93 ? -14.999 13.244 14.136 1.00 93.94 93 ALA A O 1
ATOM 806 N N . SER A 1 94 ? -13.815 14.787 13.016 1.00 94.81 94 SER A N 1
ATOM 807 C CA . SER A 1 94 ? -14.306 14.386 11.702 1.00 94.81 94 SER A CA 1
ATOM 808 C C . SER A 1 94 ? -13.651 13.078 11.267 1.00 94.81 94 SER A C 1
ATOM 810 O O . SER A 1 94 ? -12.423 12.955 11.265 1.00 94.81 94 SER A O 1
ATOM 812 N N . ILE A 1 95 ? -14.475 12.107 10.875 1.00 96.31 95 ILE A N 1
ATOM 813 C CA . ILE A 1 95 ? -13.997 10.841 10.317 1.00 96.31 95 ILE A CA 1
ATOM 814 C C . ILE A 1 95 ? -13.282 11.132 8.981 1.00 96.31 95 ILE A C 1
ATOM 816 O O . ILE A 1 95 ? -13.821 11.872 8.154 1.00 96.31 95 ILE A O 1
ATOM 820 N N . PRO A 1 96 ? -12.075 10.586 8.738 1.00 96.88 96 PRO A N 1
ATOM 821 C CA . PRO A 1 96 ? -11.318 10.852 7.521 1.00 96.88 96 PRO A CA 1
ATOM 822 C C . PRO A 1 96 ? -12.053 10.474 6.232 1.00 96.88 96 PRO A C 1
ATOM 824 O O . PRO A 1 96 ? -12.724 9.444 6.156 1.00 96.88 96 PRO A O 1
ATOM 827 N N . LYS A 1 97 ? -11.833 11.265 5.171 1.00 97.25 97 LYS A N 1
ATOM 828 C CA . LYS A 1 97 ? -12.486 11.100 3.857 1.00 97.25 97 LYS A CA 1
ATOM 829 C C . LYS A 1 97 ? -12.310 9.708 3.242 1.00 97.25 97 LYS A C 1
ATOM 831 O O . LYS A 1 97 ? -13.213 9.231 2.561 1.00 97.25 97 LYS A O 1
ATOM 836 N N . TYR A 1 98 ? -11.179 9.042 3.486 1.00 95.88 98 TYR A N 1
ATOM 837 C CA . TYR A 1 98 ? -10.907 7.722 2.913 1.00 95.88 98 TYR A CA 1
ATOM 838 C C . TYR A 1 98 ? -11.881 6.640 3.405 1.00 95.88 98 TYR A C 1
ATOM 840 O O . TYR A 1 98 ? -12.138 5.695 2.666 1.00 95.88 98 TYR A O 1
ATOM 848 N N . PHE A 1 99 ? -12.488 6.771 4.592 1.00 98.06 99 PHE A N 1
ATOM 849 C CA . PHE A 1 99 ? -13.528 5.827 5.018 1.00 98.06 99 PHE A CA 1
ATOM 850 C C . PHE A 1 99 ? -14.743 5.870 4.087 1.00 98.06 99 PHE A C 1
ATOM 852 O O . PHE A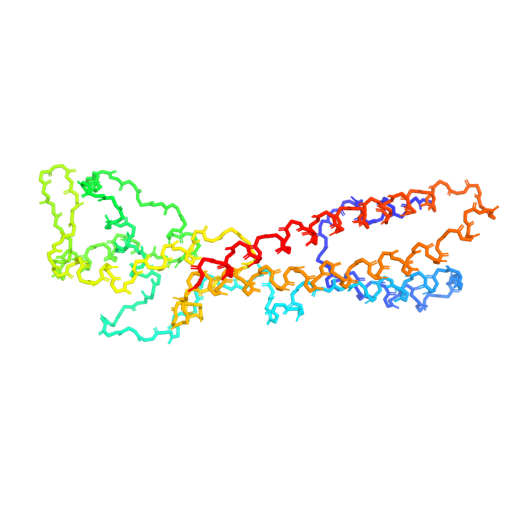 1 99 ? -15.318 4.834 3.772 1.00 98.06 99 PHE A O 1
ATOM 859 N N . PHE A 1 100 ? -15.084 7.052 3.582 1.00 96.88 100 PHE A N 1
ATOM 860 C CA . PHE A 1 100 ? -16.216 7.243 2.682 1.00 96.88 100 PHE A CA 1
ATOM 861 C C . PHE A 1 100 ? -15.851 6.908 1.235 1.00 96.88 100 PHE A C 1
ATOM 863 O O . PHE A 1 100 ? -16.560 6.157 0.582 1.00 96.88 100 PHE A O 1
ATOM 870 N N . ILE A 1 101 ? -14.730 7.434 0.737 1.00 95.62 101 ILE A N 1
ATOM 871 C CA . ILE A 1 101 ? -14.377 7.346 -0.689 1.00 95.62 101 ILE A CA 1
ATOM 872 C C . ILE A 1 101 ? -13.691 6.019 -1.009 1.00 95.62 101 ILE A C 1
ATOM 874 O O . ILE A 1 101 ? -14.035 5.348 -1.975 1.00 95.62 101 ILE A O 1
ATOM 878 N N . THR A 1 102 ? -12.705 5.635 -0.200 1.00 95.19 102 THR A N 1
ATOM 879 C CA . THR A 1 102 ? -11.880 4.455 -0.465 1.00 95.19 102 THR A CA 1
ATOM 880 C C . THR A 1 102 ? -12.546 3.192 0.050 1.00 95.19 102 THR A C 1
ATOM 882 O O . THR A 1 102 ? -12.541 2.191 -0.652 1.00 95.19 102 THR A O 1
ATOM 885 N N . TYR A 1 103 ? -13.125 3.237 1.253 1.00 97.38 103 TYR A N 1
ATOM 886 C CA . TYR A 1 103 ? -13.749 2.076 1.897 1.00 97.38 103 TYR A CA 1
ATOM 887 C C . TYR A 1 103 ? -15.263 1.974 1.690 1.00 97.38 103 TYR A C 1
ATOM 889 O O . TYR A 1 103 ? -15.855 0.985 2.118 1.00 97.38 103 TYR A O 1
ATOM 897 N N . ASN A 1 104 ? -15.886 2.956 1.029 1.00 96.88 104 ASN A N 1
ATOM 898 C CA . ASN A 1 104 ? -17.333 3.007 0.799 1.00 96.88 104 ASN A CA 1
ATOM 899 C C . ASN A 1 104 ? -18.145 2.689 2.072 1.00 96.88 104 ASN A C 1
ATOM 901 O O . ASN A 1 104 ? -19.028 1.826 2.095 1.00 96.88 104 ASN A O 1
ATOM 905 N N . LEU A 1 105 ? -17.759 3.328 3.177 1.00 96.81 105 LEU A N 1
ATOM 906 C CA . LEU A 1 105 ? -18.317 3.085 4.497 1.00 96.81 105 LEU A CA 1
ATOM 907 C C . LEU A 1 105 ? -19.373 4.140 4.841 1.00 96.81 105 LEU A C 1
ATOM 909 O O . LEU A 1 105 ? -19.110 5.341 4.766 1.00 96.81 105 LEU A O 1
ATOM 913 N N . ASN A 1 106 ? -20.528 3.705 5.353 1.00 96.69 106 ASN A N 1
ATOM 914 C CA . ASN A 1 106 ? -21.405 4.588 6.122 1.00 96.69 106 ASN A CA 1
ATOM 915 C C . ASN A 1 106 ? -20.846 4.712 7.547 1.00 96.69 106 ASN A C 1
ATOM 917 O O . ASN A 1 106 ? -21.237 3.984 8.463 1.00 96.69 106 ASN A O 1
ATOM 921 N N . ALA A 1 107 ? -19.862 5.594 7.712 1.00 95.69 107 ALA A N 1
ATOM 922 C CA . ALA A 1 107 ? -19.073 5.669 8.934 1.00 95.69 107 ALA A CA 1
ATOM 923 C C . ALA A 1 107 ? -19.893 6.089 10.166 1.00 95.69 107 ALA A C 1
ATOM 925 O O . ALA A 1 107 ? -19.589 5.656 11.278 1.00 95.69 107 ALA A O 1
ATOM 926 N N . GLN A 1 108 ? -20.953 6.880 9.981 1.00 94.75 108 GLN A N 1
ATOM 927 C CA . GLN A 1 108 ? -21.871 7.272 11.051 1.00 94.75 108 GLN A CA 1
ATOM 928 C C . GLN A 1 108 ? -22.643 6.058 11.573 1.00 94.75 108 GLN A C 1
ATOM 930 O O . GLN A 1 108 ? -22.625 5.799 12.775 1.00 94.75 108 GLN A O 1
ATOM 935 N N . LYS A 1 109 ? -23.245 5.265 10.673 1.00 97.69 109 LYS A N 1
ATOM 936 C CA . LYS A 1 109 ? -23.971 4.039 11.039 1.00 97.69 109 LYS A CA 1
ATOM 937 C C . LYS A 1 109 ? -23.062 3.034 11.748 1.00 97.69 109 LYS A C 1
ATOM 939 O O . LYS A 1 109 ? -23.449 2.461 12.760 1.00 97.69 109 LYS A O 1
ATOM 944 N N . VAL A 1 110 ? -21.842 2.847 11.244 1.00 98.12 110 VAL A N 1
ATOM 945 C CA . VAL A 1 110 ? -20.861 1.924 11.838 1.00 98.12 110 VAL A CA 1
ATOM 946 C C . VAL A 1 110 ? -20.383 2.424 13.207 1.00 98.12 110 VAL A C 1
ATOM 948 O O . VAL A 1 110 ? -20.281 1.643 14.147 1.00 98.12 110 VAL A O 1
ATOM 951 N N . THR A 1 111 ? -20.159 3.731 13.365 1.00 97.50 111 THR A N 1
ATOM 952 C CA . THR A 1 111 ? -19.815 4.313 14.673 1.00 97.50 111 THR A CA 1
ATOM 953 C C . THR A 1 111 ? -20.950 4.134 15.679 1.00 97.50 111 THR A C 1
ATOM 955 O O . THR A 1 111 ? -20.683 3.802 16.832 1.00 97.50 111 THR A O 1
ATOM 958 N N . GLN A 1 112 ? -22.209 4.309 15.263 1.00 97.69 112 GLN A N 1
ATOM 959 C CA . GLN A 1 112 ? -23.357 4.057 16.134 1.00 97.69 112 GLN A CA 1
ATOM 960 C C . GLN A 1 112 ? -23.419 2.587 16.563 1.00 97.69 112 GLN A C 1
ATOM 962 O O . GLN A 1 112 ? -23.546 2.313 17.750 1.00 97.69 112 GLN A O 1
ATOM 967 N N . LEU A 1 113 ? -23.183 1.651 15.641 1.00 98.25 113 LEU A N 1
ATOM 968 C CA . LEU A 1 113 ? -23.108 0.226 15.965 1.00 98.25 113 LEU A CA 1
ATOM 969 C C . LEU A 1 113 ? -22.051 -0.084 17.039 1.00 98.25 113 LEU A C 1
ATOM 971 O O . LEU A 1 113 ? -22.283 -0.921 17.909 1.00 98.25 113 LEU A O 1
ATOM 975 N N . PHE A 1 114 ? -20.899 0.593 17.021 1.00 98.44 114 PHE A N 1
ATOM 976 C CA . PHE A 1 114 ? -19.888 0.443 18.076 1.00 98.44 114 PHE A CA 1
ATOM 977 C C . PHE A 1 114 ? -20.357 0.969 19.434 1.00 98.44 114 PHE A C 1
ATOM 979 O O . PHE A 1 114 ? -19.970 0.410 20.460 1.00 98.44 114 PHE A O 1
ATOM 986 N N . ARG A 1 115 ? -21.186 2.019 19.458 1.00 97.75 115 ARG A N 1
ATOM 987 C CA . ARG A 1 115 ? -21.805 2.531 20.691 1.00 97.75 115 ARG A CA 1
ATOM 988 C C . ARG A 1 115 ? -22.848 1.561 21.223 1.00 97.75 115 ARG A C 1
ATOM 990 O O . ARG A 1 115 ? -22.832 1.262 22.411 1.00 97.75 115 ARG A O 1
ATOM 997 N N . ASP A 1 116 ? -23.686 1.019 20.344 1.00 98.00 116 ASP A N 1
ATOM 998 C CA . ASP A 1 116 ? -24.722 0.046 20.703 1.00 98.00 116 ASP A CA 1
ATOM 999 C C . ASP A 1 116 ? -24.095 -1.236 21.275 1.00 98.00 116 ASP A C 1
ATOM 1001 O O . ASP A 1 116 ? -24.572 -1.796 22.261 1.00 98.00 116 ASP A O 1
ATOM 1005 N N . LYS A 1 117 ? -22.954 -1.653 20.710 1.00 97.75 117 LYS A N 1
ATOM 1006 C CA . LYS A 1 117 ? -22.113 -2.747 21.221 1.00 97.75 117 LYS A CA 1
ATOM 1007 C C . LYS A 1 117 ? -21.281 -2.379 22.454 1.00 97.75 117 LYS A C 1
ATOM 1009 O O . LYS A 1 117 ? -20.536 -3.223 22.933 1.00 97.75 117 LYS A O 1
ATOM 1014 N N . LYS A 1 118 ? -21.365 -1.140 22.947 1.00 98.12 118 LYS A N 1
ATOM 1015 C CA . LYS A 1 118 ? -20.570 -0.606 24.067 1.00 98.12 118 LYS A CA 1
ATOM 1016 C C . LYS A 1 118 ? -19.057 -0.745 23.881 1.00 98.12 118 LYS A C 1
ATOM 1018 O O . LYS A 1 118 ? -18.319 -0.789 24.855 1.00 98.12 118 LYS A O 1
ATOM 1023 N N . TRP A 1 119 ? -18.563 -0.767 22.646 1.00 98.38 119 TRP A N 1
ATOM 1024 C CA . TRP A 1 119 ? -17.124 -0.797 22.361 1.00 98.38 119 TRP A CA 1
ATOM 1025 C C . TRP A 1 119 ? -16.485 0.582 22.459 1.00 98.38 119 TRP A C 1
ATOM 1027 O O . TRP A 1 119 ? -15.302 0.701 22.773 1.00 98.38 119 TRP A O 1
ATOM 1037 N N . ILE A 1 120 ? -17.270 1.628 22.204 1.00 98.06 120 ILE A N 1
ATOM 1038 C CA . ILE A 1 120 ? -16.854 3.015 22.387 1.00 98.06 120 ILE A CA 1
ATOM 1039 C C . ILE A 1 120 ? -17.863 3.769 23.245 1.00 98.06 120 ILE A C 1
ATOM 1041 O O . ILE A 1 120 ? -19.070 3.552 23.141 1.00 98.06 120 ILE A O 1
ATOM 1045 N N . VAL A 1 121 ? -17.367 4.697 24.056 1.00 97.25 121 VAL A N 1
ATOM 1046 C CA . VAL A 1 121 ? -18.168 5.542 24.948 1.00 97.25 121 VAL A CA 1
ATOM 1047 C C . VAL A 1 121 ? -17.695 6.987 24.884 1.00 97.25 121 VAL A C 1
ATOM 1049 O O . VAL A 1 121 ? -16.548 7.261 24.525 1.00 97.25 121 VAL A O 1
ATOM 1052 N N . ASN A 1 122 ? -18.592 7.914 25.214 1.00 96.12 122 ASN A N 1
ATOM 1053 C CA . ASN A 1 122 ? -18.218 9.305 25.433 1.00 96.12 122 ASN A CA 1
ATOM 1054 C C . ASN A 1 122 ? -17.777 9.470 26.891 1.00 96.12 122 ASN A C 1
ATOM 1056 O O . ASN A 1 122 ? -18.557 9.217 27.804 1.00 96.12 122 ASN A O 1
ATOM 1060 N N . GLU A 1 123 ? -16.545 9.917 27.096 1.00 93.88 123 GLU A N 1
ATOM 1061 C CA . GLU A 1 123 ? -16.000 10.329 28.385 1.00 93.88 123 GLU A CA 1
ATOM 1062 C C . GLU A 1 123 ? -15.611 11.806 28.293 1.00 93.88 123 GLU A C 1
ATOM 1064 O O . GLU A 1 123 ? -14.599 12.160 27.676 1.00 93.88 123 GLU A O 1
ATOM 1069 N N . GLY A 1 124 ? -16.436 12.677 28.877 1.00 93.00 124 GLY A N 1
ATOM 1070 C CA . GLY A 1 124 ? -16.283 14.125 28.740 1.00 93.00 124 GLY A CA 1
ATOM 1071 C C . GLY A 1 124 ? -16.423 14.565 27.282 1.00 93.00 124 GLY A C 1
ATOM 1072 O O . GLY A 1 124 ? -17.417 14.258 26.628 1.00 93.00 124 GLY A O 1
ATOM 1073 N N . ASP A 1 125 ? -15.413 15.261 26.757 1.00 94.81 125 ASP A N 1
ATOM 1074 C CA . ASP A 1 125 ? -15.360 15.740 25.372 1.00 94.81 125 ASP A CA 1
ATOM 1075 C C . ASP A 1 125 ? -14.768 14.715 24.386 1.00 94.81 125 ASP A C 1
ATOM 1077 O O . ASP A 1 125 ? -14.530 15.044 23.216 1.00 94.81 125 ASP A O 1
ATOM 1081 N N . LYS A 1 126 ? -14.518 13.472 24.828 1.00 96.50 126 LYS A N 1
ATOM 1082 C CA . LYS A 1 126 ? -13.806 12.455 24.041 1.00 96.50 126 LYS A CA 1
ATOM 1083 C C . LYS A 1 126 ? -14.585 11.166 23.860 1.00 96.50 126 LYS A C 1
ATOM 1085 O O . LYS A 1 126 ? -15.318 10.726 24.731 1.00 96.50 126 LYS A O 1
ATOM 1090 N N . VAL A 1 127 ? -14.341 10.518 22.730 1.00 97.12 127 VAL A N 1
ATOM 1091 C CA . VAL A 1 127 ? -14.703 9.133 22.445 1.00 97.12 127 VAL A CA 1
ATOM 1092 C C . VAL A 1 127 ? -13.516 8.245 22.811 1.00 97.12 127 VAL A C 1
ATOM 1094 O O . VAL A 1 127 ? -12.403 8.464 22.315 1.00 97.12 127 VAL A O 1
ATOM 1097 N N . LYS A 1 128 ? -13.747 7.241 23.660 1.00 97.50 128 LYS A N 1
ATOM 1098 C CA . LYS A 1 128 ? -12.746 6.243 24.069 1.00 97.50 128 LYS A CA 1
ATOM 1099 C C . LYS A 1 128 ? -13.257 4.825 23.870 1.00 97.50 128 LYS A C 1
ATOM 1101 O O . LYS A 1 128 ? -14.464 4.597 23.839 1.00 97.50 128 LYS A O 1
ATOM 1106 N N . LEU A 1 129 ? -12.321 3.884 23.758 1.00 98.00 129 LEU A N 1
ATOM 1107 C CA . LEU A 1 129 ? -12.626 2.459 23.802 1.00 98.00 129 LEU A CA 1
ATOM 1108 C C . LEU A 1 129 ? -12.951 2.031 25.237 1.00 98.00 129 LEU A C 1
ATOM 1110 O O . LEU A 1 129 ? -12.222 2.387 26.167 1.00 98.00 129 LEU A O 1
ATOM 1114 N N . THR A 1 130 ? -13.980 1.206 25.395 1.00 97.94 130 THR A N 1
ATOM 1115 C CA . THR A 1 130 ? -14.206 0.433 26.625 1.00 97.94 130 THR A CA 1
ATOM 1116 C C . THR A 1 130 ? -13.214 -0.727 26.722 1.00 97.94 130 THR A C 1
ATOM 1118 O O . THR A 1 130 ? -12.420 -0.948 25.809 1.00 97.94 130 THR A O 1
ATOM 1121 N N . ASN A 1 131 ? -13.247 -1.500 27.810 1.00 97.56 131 ASN A N 1
ATOM 1122 C CA . ASN A 1 131 ? -12.406 -2.697 27.929 1.00 97.56 131 ASN A CA 1
ATOM 1123 C C . ASN A 1 131 ? -12.708 -3.716 26.819 1.00 97.56 131 ASN A C 1
ATOM 1125 O O . ASN A 1 131 ? -11.784 -4.216 26.188 1.00 97.56 131 ASN A O 1
ATOM 1129 N N . GLU A 1 132 ? -13.983 -3.939 26.501 1.00 97.50 132 GLU A N 1
ATOM 1130 C CA . GLU A 1 132 ? -14.395 -4.788 25.376 1.00 97.50 132 GLU A CA 1
ATOM 1131 C C . GLU A 1 132 ? -13.911 -4.214 24.039 1.00 97.50 132 GLU A C 1
ATOM 1133 O O . GLU A 1 132 ? -13.324 -4.926 23.228 1.00 97.50 132 GLU A O 1
ATOM 1138 N N . GLY A 1 133 ? -14.073 -2.903 23.825 1.00 98.00 133 GLY A N 1
ATOM 1139 C CA . GLY A 1 133 ? -13.581 -2.240 22.618 1.00 98.00 133 GLY A CA 1
ATOM 1140 C C . GLY A 1 133 ? -12.063 -2.319 22.449 1.00 98.00 133 GLY A C 1
ATOM 1141 O O . GLY A 1 133 ? -11.590 -2.416 21.318 1.00 98.00 133 GLY A O 1
ATOM 1142 N N . LYS A 1 134 ? -11.298 -2.311 23.550 1.00 97.94 134 LYS A N 1
ATOM 1143 C CA . LYS A 1 134 ? -9.839 -2.506 23.540 1.00 97.94 134 LYS A CA 1
ATOM 1144 C C . LYS A 1 134 ? -9.458 -3.910 23.091 1.00 97.94 134 LYS A C 1
ATOM 1146 O O . LYS A 1 134 ? -8.580 -4.019 22.247 1.00 97.94 134 LYS A O 1
ATOM 1151 N N . LEU A 1 135 ? -10.157 -4.947 23.557 1.00 98.06 135 LEU A N 1
ATOM 1152 C CA . LEU A 1 135 ? -9.905 -6.324 23.114 1.00 98.06 135 LEU A CA 1
ATOM 1153 C C . LEU A 1 135 ? -10.112 -6.472 21.599 1.00 98.06 135 LEU A C 1
ATOM 1155 O O . LEU A 1 135 ? -9.267 -7.029 20.900 1.00 98.06 135 LEU A O 1
ATOM 1159 N N . ILE A 1 136 ? -11.201 -5.903 21.067 1.00 98.31 136 ILE A N 1
ATOM 1160 C CA . ILE A 1 136 ? -11.443 -5.902 19.617 1.00 98.31 136 ILE A CA 1
ATOM 1161 C C . ILE A 1 136 ? -10.380 -5.064 18.894 1.00 98.31 136 ILE A C 1
ATOM 1163 O O . ILE A 1 136 ? -9.844 -5.483 17.871 1.00 98.31 136 ILE A O 1
ATOM 1167 N N . TYR A 1 137 ? -10.032 -3.889 19.421 1.00 97.94 137 TYR A N 1
ATOM 1168 C CA . TYR A 1 137 ? -8.971 -3.059 18.855 1.00 97.94 137 TYR A CA 1
ATOM 1169 C C . TYR A 1 137 ? -7.640 -3.810 18.769 1.00 97.94 137 TYR A C 1
ATOM 1171 O O . TYR A 1 137 ? -7.015 -3.786 17.716 1.00 97.94 137 TYR A O 1
ATOM 1179 N N . GLU A 1 138 ? -7.214 -4.483 19.835 1.00 97.12 138 GLU A N 1
ATOM 1180 C CA . GLU A 1 138 ? -5.945 -5.214 19.897 1.00 97.12 138 GLU A CA 1
ATOM 1181 C C . GLU A 1 138 ? -5.893 -6.324 18.846 1.00 97.12 138 GLU A C 1
ATOM 1183 O O . GLU A 1 138 ? -4.910 -6.417 18.110 1.00 97.12 138 GLU A O 1
ATOM 1188 N N . LYS A 1 139 ? -6.997 -7.065 18.679 1.00 96.88 139 LYS A N 1
ATOM 1189 C CA . LYS A 1 139 ? -7.146 -8.104 17.649 1.00 96.88 139 LYS A CA 1
ATOM 1190 C C . LYS A 1 139 ? -6.977 -7.569 16.223 1.00 96.88 139 LYS A C 1
ATOM 1192 O O . LYS A 1 139 ? -6.435 -8.261 15.365 1.00 96.88 139 LYS A O 1
ATOM 1197 N N . TYR A 1 140 ? -7.423 -6.340 15.960 1.00 97.69 140 TYR A N 1
ATOM 1198 C CA . TYR A 1 140 ? -7.494 -5.774 14.608 1.00 97.69 140 TYR A CA 1
ATOM 1199 C C . TYR A 1 140 ? -6.550 -4.590 14.357 1.00 97.69 140 TYR A C 1
ATOM 1201 O O . TYR A 1 140 ? -6.563 -4.028 13.261 1.00 97.69 140 TYR A O 1
ATOM 1209 N N . CYS A 1 141 ? -5.709 -4.195 15.318 1.00 96.00 141 CYS A N 1
ATOM 1210 C CA . CYS A 1 141 ? -4.933 -2.950 15.243 1.00 96.00 141 CYS A CA 1
ATOM 1211 C C . CYS A 1 141 ? -3.999 -2.888 14.022 1.00 96.00 141 CYS A C 1
ATOM 1213 O O . CYS A 1 141 ? -3.804 -1.818 13.438 1.00 96.00 141 CYS A O 1
ATOM 1215 N N . ASN A 1 142 ? -3.522 -4.049 13.569 1.00 95.50 142 ASN A N 1
ATOM 1216 C CA . ASN A 1 142 ? -2.706 -4.217 12.369 1.00 95.50 142 ASN A CA 1
ATOM 1217 C C . ASN A 1 142 ? -3.395 -3.771 11.070 1.00 95.50 142 ASN A C 1
ATOM 1219 O O . ASN A 1 142 ? -2.700 -3.396 10.127 1.00 95.50 142 ASN A O 1
ATOM 1223 N N . LEU A 1 143 ? -4.733 -3.702 11.017 1.00 97.12 143 LEU A N 1
ATOM 1224 C CA . LEU A 1 143 ? -5.454 -3.128 9.873 1.00 97.12 143 LEU A CA 1
ATOM 1225 C C . LEU A 1 143 ? -4.999 -1.700 9.564 1.00 97.12 143 LEU A C 1
ATOM 1227 O O . LEU A 1 143 ? -5.019 -1.289 8.404 1.00 97.12 143 LEU A O 1
ATOM 1231 N N . TRP A 1 144 ? -4.576 -0.941 10.582 1.00 96.81 144 TRP A N 1
ATOM 1232 C CA . TRP A 1 144 ? -4.040 0.397 10.367 1.00 96.81 144 TRP A CA 1
ATOM 1233 C C . TRP A 1 144 ? -2.756 0.378 9.541 1.00 96.81 144 TRP A C 1
ATOM 1235 O O . TRP A 1 144 ? -2.574 1.229 8.671 1.00 96.81 144 TRP A O 1
ATOM 1245 N N . GLU A 1 145 ? -1.869 -0.576 9.807 1.00 94.88 145 GLU A N 1
ATOM 1246 C CA . GLU A 1 145 ? -0.602 -0.707 9.091 1.00 94.88 145 GLU A CA 1
ATOM 1247 C C . GLU A 1 145 ? -0.861 -1.134 7.641 1.00 94.88 145 GLU A C 1
ATOM 1249 O O . GLU A 1 145 ? -0.342 -0.494 6.734 1.00 94.88 145 GLU A O 1
ATOM 1254 N N . VAL A 1 146 ? -1.771 -2.090 7.399 1.00 95.38 146 VAL A N 1
ATOM 1255 C CA . VAL A 1 146 ? -2.196 -2.470 6.033 1.00 95.38 146 VAL A CA 1
ATOM 1256 C C . VAL A 1 146 ? -2.790 -1.279 5.274 1.00 95.38 146 VAL A C 1
ATOM 1258 O O . VAL A 1 146 ? -2.480 -1.048 4.103 1.00 95.38 146 VAL A O 1
ATOM 1261 N N . HIS A 1 147 ? -3.655 -0.511 5.945 1.00 94.56 147 HIS A N 1
ATOM 1262 C CA . HIS A 1 147 ? -4.309 0.672 5.388 1.00 94.56 147 HIS A CA 1
ATOM 1263 C C . HIS A 1 147 ? -3.309 1.774 5.017 1.00 94.56 147 HIS A C 1
ATOM 1265 O O . HIS A 1 147 ? -3.428 2.380 3.950 1.00 94.56 147 HIS A O 1
ATOM 1271 N N . SER A 1 148 ? -2.360 2.053 5.912 1.00 93.62 148 SER A N 1
ATOM 1272 C CA . SER A 1 148 ? -1.414 3.166 5.787 1.00 93.62 148 SER A CA 1
ATOM 1273 C C . SER A 1 148 ? -0.119 2.803 5.062 1.00 93.62 148 SER A C 1
ATOM 1275 O O . SER A 1 148 ? 0.714 3.686 4.844 1.00 93.62 148 SER A O 1
ATOM 1277 N N . PHE A 1 149 ? 0.032 1.539 4.655 1.00 92.31 149 PHE A N 1
ATOM 1278 C CA . PHE A 1 149 ? 1.182 1.066 3.902 1.00 92.31 149 PHE A CA 1
ATOM 1279 C C . PHE A 1 149 ? 1.366 1.878 2.613 1.00 92.31 149 PHE A C 1
ATOM 1281 O O . PHE A 1 149 ? 0.447 2.021 1.799 1.00 92.31 149 PHE A O 1
ATOM 1288 N N . LYS A 1 150 ? 2.569 2.430 2.436 1.00 85.94 150 LYS A N 1
ATOM 1289 C CA . LYS A 1 150 ? 2.947 3.220 1.261 1.00 85.94 150 LYS A CA 1
ATOM 1290 C C . LYS A 1 150 ? 3.682 2.301 0.290 1.00 85.94 150 LYS A C 1
ATOM 1292 O O . LYS A 1 150 ? 4.804 1.904 0.572 1.00 85.94 150 LYS A O 1
ATOM 1297 N N . GLY A 1 151 ? 3.053 1.968 -0.833 1.00 85.19 151 GLY A N 1
ATOM 1298 C CA . GLY A 1 151 ? 3.641 1.082 -1.835 1.00 85.19 151 GLY A CA 1
ATOM 1299 C C . GLY A 1 151 ? 2.610 0.545 -2.824 1.00 85.19 151 GLY A C 1
ATOM 1300 O O . GLY A 1 151 ? 1.565 1.165 -3.045 1.00 85.19 151 GLY A O 1
ATOM 1301 N N . TYR A 1 152 ? 2.916 -0.619 -3.397 1.00 90.62 152 TYR A N 1
ATOM 1302 C CA . TYR A 1 152 ? 2.019 -1.395 -4.246 1.00 90.62 152 TYR A CA 1
ATOM 1303 C C . TYR A 1 152 ? 0.685 -1.659 -3.523 1.00 90.62 152 TYR A C 1
ATOM 1305 O O . TYR A 1 152 ? 0.683 -1.815 -2.297 1.00 90.62 152 TYR A O 1
ATOM 1313 N N . PRO A 1 153 ? -0.462 -1.686 -4.230 1.00 92.44 153 PRO A N 1
ATOM 1314 C CA . PRO A 1 153 ? -1.764 -1.831 -3.590 1.00 92.44 153 PRO A CA 1
ATOM 1315 C C . PRO A 1 153 ? -1.866 -3.005 -2.610 1.00 92.44 153 PRO A C 1
ATOM 1317 O O . PRO A 1 153 ? -1.541 -4.145 -2.939 1.00 92.44 153 PRO A O 1
ATOM 1320 N N . THR A 1 154 ? -2.373 -2.696 -1.417 1.00 94.88 154 THR A N 1
ATOM 1321 C CA . THR A 1 154 ? -2.744 -3.631 -0.346 1.00 94.88 154 THR A CA 1
ATOM 1322 C C . THR A 1 154 ? -4.259 -3.818 -0.266 1.00 94.88 154 THR A C 1
ATOM 1324 O O . THR A 1 154 ? -5.026 -2.930 -0.650 1.00 94.88 154 THR A O 1
ATOM 1327 N N . ASN A 1 155 ? -4.697 -4.951 0.277 1.00 96.44 155 ASN A N 1
ATOM 1328 C CA . ASN A 1 155 ? -6.095 -5.302 0.492 1.00 96.44 155 ASN A CA 1
ATOM 1329 C C . ASN A 1 155 ? -6.299 -5.843 1.910 1.00 96.44 155 ASN A C 1
ATOM 1331 O O . ASN A 1 155 ? -5.630 -6.790 2.315 1.00 96.44 155 ASN A O 1
ATOM 1335 N N . LEU A 1 156 ? -7.258 -5.270 2.645 1.00 97.50 156 LEU A N 1
ATOM 1336 C CA . LEU A 1 156 ? -7.503 -5.650 4.038 1.00 97.50 156 LEU A CA 1
ATOM 1337 C C . LEU A 1 156 ? -7.817 -7.143 4.192 1.00 97.50 156 LEU A C 1
ATOM 1339 O O . LEU A 1 156 ? -7.247 -7.784 5.056 1.00 97.50 156 LEU A O 1
ATOM 1343 N N . ASP A 1 157 ? -8.691 -7.710 3.367 1.00 97.44 157 ASP A N 1
ATOM 1344 C CA . ASP A 1 157 ? -9.153 -9.097 3.498 1.00 97.44 157 ASP A CA 1
ATOM 1345 C C . ASP A 1 157 ? -8.103 -10.138 3.110 1.00 97.44 157 ASP A C 1
ATOM 1347 O O . ASP A 1 157 ? -8.112 -11.245 3.645 1.00 97.44 157 ASP A O 1
ATOM 1351 N N . VAL A 1 158 ? -7.223 -9.797 2.169 1.00 95.25 158 VAL A N 1
ATOM 1352 C CA . VAL A 1 158 ? -6.183 -10.706 1.668 1.00 95.25 158 VAL A CA 1
ATOM 1353 C C . VAL A 1 158 ? -4.925 -10.630 2.523 1.00 95.25 158 VAL A C 1
ATOM 1355 O O . VAL A 1 158 ? -4.342 -11.664 2.843 1.00 95.25 158 VAL A O 1
ATOM 1358 N N . ASP A 1 159 ? -4.519 -9.419 2.908 1.00 94.50 159 ASP A N 1
ATOM 1359 C CA . ASP A 1 159 ? -3.233 -9.201 3.565 1.00 94.50 159 ASP A CA 1
ATOM 1360 C C . ASP A 1 159 ? -3.344 -9.309 5.103 1.00 94.50 159 ASP A C 1
ATOM 1362 O O . ASP A 1 159 ? -2.388 -9.734 5.747 1.00 94.50 159 ASP A O 1
ATOM 1366 N N . PHE A 1 160 ? -4.499 -8.993 5.714 1.00 95.44 160 PHE A N 1
ATOM 1367 C CA . PHE A 1 160 ? -4.684 -9.063 7.177 1.00 95.44 160 PHE A CA 1
ATOM 1368 C C . PHE A 1 160 ? -4.467 -10.459 7.792 1.00 95.44 160 PHE A C 1
ATOM 1370 O O . PHE A 1 160 ? -3.765 -10.535 8.800 1.00 95.44 160 PHE A O 1
ATOM 1377 N N . PRO A 1 161 ? -5.014 -11.564 7.240 1.00 91.75 161 PRO A N 1
ATOM 1378 C CA . PRO A 1 161 ? -4.935 -12.880 7.889 1.00 91.75 161 PRO A CA 1
ATOM 1379 C C . PRO A 1 161 ? -3.505 -13.402 8.035 1.00 91.75 161 PRO A C 1
ATOM 1381 O O . PRO A 1 161 ? -3.218 -14.179 8.937 1.00 91.75 161 PRO A O 1
ATOM 1384 N N . ASN A 1 162 ? -2.614 -12.947 7.154 1.00 89.00 162 ASN A N 1
ATOM 1385 C CA . ASN A 1 162 ? -1.203 -13.319 7.123 1.00 89.00 162 ASN A CA 1
ATOM 1386 C C . ASN A 1 162 ? -0.305 -12.148 7.546 1.00 89.00 162 ASN A C 1
ATOM 1388 O O . ASN A 1 162 ? 0.882 -12.123 7.218 1.00 89.00 162 ASN A O 1
ATOM 1392 N N . TRP A 1 163 ? -0.866 -11.137 8.221 1.00 90.38 163 TRP A N 1
ATOM 1393 C CA . TRP A 1 163 ? -0.144 -9.907 8.502 1.00 90.38 163 TRP A CA 1
ATOM 1394 C C . TRP A 1 163 ? 0.905 -10.098 9.593 1.00 90.38 163 TRP A C 1
ATOM 1396 O O . TRP A 1 163 ? 0.656 -9.935 10.788 1.00 90.38 163 TRP A O 1
ATOM 1406 N N . ASN A 1 164 ? 2.125 -10.353 9.148 1.00 92.31 164 ASN A N 1
ATOM 1407 C CA . ASN A 1 164 ? 3.335 -10.127 9.911 1.00 92.31 164 ASN A CA 1
ATOM 1408 C C . ASN A 1 164 ? 4.045 -8.929 9.281 1.00 92.31 164 ASN A C 1
ATOM 1410 O O . ASN A 1 164 ? 4.607 -9.054 8.198 1.00 92.31 164 ASN A O 1
ATOM 1414 N N . LYS A 1 165 ? 4.007 -7.765 9.945 1.00 90.75 165 LYS A N 1
ATOM 1415 C CA . LYS A 1 165 ? 4.511 -6.500 9.383 1.00 90.75 165 LYS A CA 1
ATOM 1416 C C . LYS A 1 165 ? 5.925 -6.629 8.811 1.00 90.75 165 LYS A C 1
ATOM 1418 O O . LYS A 1 165 ? 6.163 -6.200 7.689 1.00 90.75 165 LYS A O 1
ATOM 1423 N N . LYS A 1 166 ? 6.836 -7.253 9.559 1.00 91.62 166 LYS A N 1
ATOM 1424 C CA . LYS A 1 166 ? 8.231 -7.411 9.142 1.00 91.62 166 LYS A CA 1
ATOM 1425 C C . LYS A 1 166 ? 8.346 -8.328 7.923 1.00 91.62 166 LYS A C 1
ATOM 1427 O O . LYS A 1 166 ? 8.973 -7.955 6.939 1.00 91.62 166 LYS A O 1
ATOM 1432 N N . GLN A 1 167 ? 7.722 -9.509 7.964 1.00 93.19 167 GLN A N 1
ATOM 1433 C CA . GLN A 1 167 ? 7.739 -10.437 6.823 1.00 93.19 167 GLN A CA 1
ATOM 1434 C C . GLN A 1 167 ? 7.065 -9.828 5.587 1.00 93.19 167 GLN A C 1
ATOM 1436 O O . GLN A 1 167 ? 7.534 -10.029 4.471 1.00 93.19 167 GLN A O 1
ATOM 1441 N N . PHE A 1 168 ? 6.004 -9.046 5.784 1.00 92.12 168 PHE A N 1
ATOM 1442 C CA . PHE A 1 168 ? 5.318 -8.322 4.723 1.00 92.12 168 PHE A CA 1
ATOM 1443 C C . PHE A 1 168 ? 6.219 -7.255 4.088 1.00 92.12 168 PHE A C 1
ATOM 1445 O O . PHE A 1 168 ? 6.303 -7.187 2.865 1.00 92.12 168 PHE A O 1
ATOM 1452 N N . GLU A 1 169 ? 6.926 -6.456 4.893 1.00 92.00 169 GLU A N 1
ATOM 1453 C CA . GLU A 1 169 ? 7.904 -5.472 4.406 1.00 92.00 169 GLU A CA 1
ATOM 1454 C C . GLU A 1 169 ? 9.052 -6.150 3.642 1.00 92.00 169 GLU A C 1
ATOM 1456 O O . GLU A 1 169 ? 9.407 -5.700 2.555 1.00 92.00 169 GLU A O 1
ATOM 1461 N N . ILE A 1 170 ? 9.575 -7.274 4.146 1.00 94.25 170 ILE A N 1
ATOM 1462 C CA . ILE A 1 170 ? 10.601 -8.066 3.449 1.00 94.25 170 ILE A CA 1
ATOM 1463 C C . ILE A 1 170 ? 10.077 -8.574 2.103 1.00 94.25 170 ILE A C 1
ATOM 1465 O O . ILE A 1 170 ? 10.732 -8.369 1.084 1.00 94.25 170 ILE A O 1
ATOM 1469 N N . MET A 1 171 ? 8.897 -9.200 2.077 1.00 93.25 171 MET A N 1
ATOM 1470 C CA . MET A 1 171 ? 8.265 -9.678 0.843 1.00 93.25 171 MET A CA 1
ATOM 1471 C C . MET A 1 171 ? 8.080 -8.529 -0.156 1.00 93.25 171 MET A C 1
ATOM 1473 O O . MET A 1 171 ? 8.353 -8.690 -1.345 1.00 93.25 171 MET A O 1
ATOM 1477 N N . PHE A 1 172 ? 7.648 -7.361 0.324 1.00 92.31 172 PHE A N 1
ATOM 1478 C CA . PHE A 1 172 ? 7.480 -6.172 -0.499 1.00 92.31 172 PHE A CA 1
ATOM 1479 C C . PHE A 1 172 ? 8.802 -5.744 -1.140 1.00 92.31 172 PHE A C 1
ATOM 1481 O O . PHE A 1 172 ? 8.882 -5.602 -2.360 1.00 92.31 172 PHE A O 1
ATOM 1488 N N . TYR A 1 173 ? 9.863 -5.618 -0.342 1.00 94.88 173 TYR A N 1
ATOM 1489 C CA . TYR A 1 173 ? 11.183 -5.258 -0.853 1.00 94.88 173 TYR A CA 1
ATOM 1490 C C . TYR A 1 173 ? 11.759 -6.314 -1.793 1.00 94.88 173 TYR A C 1
ATOM 1492 O O . TYR A 1 173 ? 12.403 -5.957 -2.773 1.00 94.88 173 TYR A O 1
ATOM 1500 N N . GLN A 1 174 ? 11.505 -7.601 -1.550 1.00 95.81 174 GLN A N 1
ATOM 1501 C CA . GLN A 1 174 ? 11.921 -8.680 -2.448 1.00 95.81 174 GLN A CA 1
ATOM 1502 C C . GLN A 1 174 ? 11.227 -8.594 -3.810 1.00 95.81 174 GLN A C 1
ATOM 1504 O O . GLN A 1 174 ? 11.872 -8.817 -4.832 1.00 95.81 174 GLN A O 1
ATOM 1509 N N . LYS A 1 175 ? 9.939 -8.239 -3.843 1.00 95.12 175 LYS A N 1
ATOM 1510 C CA . LYS A 1 175 ? 9.182 -8.059 -5.089 1.00 95.12 175 LYS A CA 1
ATOM 1511 C C . LYS A 1 175 ? 9.656 -6.847 -5.885 1.00 95.12 175 LYS A C 1
ATOM 1513 O O . LYS A 1 175 ? 9.843 -6.946 -7.096 1.00 95.12 175 LYS A O 1
ATOM 1518 N N . ASP A 1 176 ? 9.924 -5.734 -5.212 1.00 94.62 176 ASP A N 1
ATOM 1519 C CA . ASP A 1 176 ? 10.520 -4.564 -5.860 1.00 94.62 176 ASP A CA 1
ATOM 1520 C C . ASP A 1 176 ? 11.940 -4.868 -6.357 1.00 94.62 176 ASP A C 1
ATOM 1522 O O . ASP A 1 176 ? 12.299 -4.518 -7.480 1.00 94.62 176 ASP A O 1
ATOM 1526 N N . LEU A 1 177 ? 12.735 -5.592 -5.567 1.00 96.88 177 LEU A N 1
ATOM 1527 C CA . LEU A 1 177 ? 14.075 -6.029 -5.949 1.00 96.88 177 LEU A CA 1
ATOM 1528 C C . LEU A 1 177 ? 14.032 -6.936 -7.189 1.00 96.88 177 LEU A C 1
ATOM 1530 O O . LEU A 1 177 ? 14.847 -6.773 -8.096 1.00 96.88 177 LEU A O 1
ATOM 1534 N N . GLU A 1 178 ? 13.084 -7.871 -7.255 1.00 97.62 178 GLU A N 1
ATOM 1535 C CA . GLU A 1 178 ? 12.843 -8.711 -8.433 1.00 97.62 178 GLU A CA 1
ATOM 1536 C C . GLU A 1 178 ? 12.556 -7.848 -9.674 1.00 97.62 178 GLU A C 1
ATOM 1538 O O . GLU A 1 178 ? 13.184 -8.050 -10.717 1.00 97.62 178 GLU A O 1
ATOM 1543 N N . TYR A 1 179 ? 11.686 -6.840 -9.549 1.00 96.94 179 TYR A N 1
ATOM 1544 C CA . TYR A 1 179 ? 11.374 -5.906 -10.634 1.00 96.94 179 TYR A CA 1
ATOM 1545 C C . TYR A 1 179 ? 12.605 -5.134 -11.113 1.00 96.94 179 TYR A C 1
ATOM 1547 O O . TYR A 1 179 ? 12.917 -5.168 -12.305 1.00 96.94 179 TYR A O 1
ATOM 1555 N N . TYR A 1 180 ? 13.330 -4.475 -10.206 1.00 97.94 180 TYR A N 1
ATOM 1556 C CA . TYR A 1 180 ? 14.479 -3.655 -10.591 1.00 97.94 180 TYR A CA 1
ATOM 1557 C C . TYR A 1 180 ? 15.599 -4.493 -11.209 1.00 97.94 180 TYR A C 1
ATOM 1559 O O . TYR A 1 180 ? 16.193 -4.069 -12.196 1.00 97.94 180 TYR A O 1
ATOM 1567 N N . ASN A 1 181 ? 15.848 -5.713 -10.719 1.00 98.19 181 ASN A N 1
ATOM 1568 C CA . ASN A 1 181 ? 16.818 -6.608 -11.357 1.00 98.19 181 ASN A CA 1
ATOM 1569 C C . ASN A 1 181 ? 16.412 -6.958 -12.797 1.00 98.19 181 ASN A C 1
ATOM 1571 O O . ASN A 1 181 ? 17.246 -6.910 -13.701 1.00 98.19 181 ASN A O 1
ATOM 1575 N N . GLN A 1 182 ? 15.133 -7.265 -13.043 1.00 98.12 182 GLN A N 1
ATOM 1576 C CA . GLN A 1 182 ? 14.648 -7.517 -14.404 1.00 98.12 182 GLN A CA 1
ATOM 1577 C C . GLN A 1 182 ? 14.729 -6.258 -15.285 1.00 98.12 182 GLN A C 1
ATOM 1579 O O . GLN A 1 182 ? 15.061 -6.353 -16.470 1.00 98.12 182 GLN A O 1
ATOM 1584 N N . HIS A 1 183 ? 14.457 -5.077 -14.721 1.00 98.06 183 HIS A N 1
ATOM 1585 C CA . HIS A 1 183 ? 14.472 -3.812 -15.457 1.00 98.06 183 HIS A CA 1
ATOM 1586 C C . HIS A 1 183 ? 15.898 -3.357 -15.805 1.00 98.06 183 HIS A C 1
ATOM 1588 O O . HIS A 1 183 ? 16.130 -2.874 -16.915 1.00 98.06 183 HIS A O 1
ATOM 1594 N N . VAL A 1 184 ? 16.883 -3.636 -14.943 1.00 98.44 184 VAL A N 1
ATOM 1595 C CA . VAL A 1 184 ? 18.316 -3.472 -15.239 1.00 98.44 184 VAL A CA 1
ATOM 1596 C C . VAL A 1 184 ? 18.716 -4.279 -16.473 1.00 98.44 184 VAL A C 1
ATOM 1598 O O . VAL A 1 184 ? 19.344 -3.739 -17.388 1.00 98.44 184 VAL A O 1
ATOM 1601 N N . GLU A 1 185 ? 18.338 -5.558 -16.538 1.00 98.12 185 GLU A N 1
ATOM 1602 C CA . GLU A 1 185 ? 18.654 -6.407 -17.693 1.00 98.12 185 GLU A CA 1
ATOM 1603 C C . GLU A 1 185 ? 17.946 -5.929 -18.965 1.00 98.12 185 GLU A C 1
ATOM 1605 O O . GLU A 1 185 ? 18.541 -5.898 -20.045 1.00 98.12 185 GLU A O 1
ATOM 1610 N N . PHE A 1 186 ? 16.701 -5.466 -18.847 1.00 97.81 186 PHE A N 1
ATOM 1611 C CA . PHE A 1 186 ? 16.001 -4.812 -19.949 1.00 97.81 186 PHE A CA 1
ATOM 1612 C C . PHE A 1 186 ? 16.734 -3.550 -20.443 1.00 97.81 186 PHE A C 1
ATOM 1614 O O . PHE A 1 186 ? 17.008 -3.448 -21.642 1.00 97.81 186 PHE A O 1
ATOM 1621 N N . CYS A 1 187 ? 17.136 -2.639 -19.550 1.00 97.69 187 CYS A N 1
ATOM 1622 C CA . CYS A 1 187 ? 17.888 -1.432 -19.901 1.00 97.69 187 CYS A CA 1
ATOM 1623 C C . CYS A 1 187 ? 19.218 -1.765 -20.591 1.00 97.69 187 CYS A C 1
ATOM 1625 O O . CYS A 1 187 ? 19.563 -1.141 -21.595 1.00 97.69 187 CYS A O 1
ATOM 1627 N N . LYS A 1 188 ? 19.949 -2.781 -20.112 1.00 97.88 188 LYS A N 1
ATOM 1628 C CA . LYS A 1 188 ? 21.182 -3.259 -20.762 1.00 97.88 188 LYS A CA 1
ATOM 1629 C C . LYS A 1 188 ? 20.921 -3.748 -22.187 1.00 97.88 188 LYS A C 1
ATOM 1631 O O . LYS A 1 188 ? 21.661 -3.373 -23.094 1.00 97.88 188 LYS A O 1
ATOM 1636 N N . ARG A 1 189 ? 19.858 -4.532 -22.417 1.00 96.81 189 ARG A N 1
ATOM 1637 C CA . ARG A 1 189 ? 19.471 -4.971 -23.773 1.00 96.81 189 ARG A CA 1
ATOM 1638 C C . ARG A 1 189 ? 19.124 -3.788 -24.679 1.00 96.81 189 ARG A C 1
ATOM 1640 O O . ARG A 1 189 ? 19.577 -3.762 -25.822 1.00 96.81 189 ARG A O 1
ATOM 1647 N N . MET A 1 190 ? 18.392 -2.797 -24.166 1.00 94.50 190 MET A N 1
ATOM 1648 C CA . MET A 1 190 ? 18.074 -1.572 -24.910 1.00 94.50 190 MET A CA 1
ATOM 1649 C C . MET A 1 190 ? 19.335 -0.788 -25.285 1.00 94.50 190 MET A C 1
ATOM 1651 O O . MET A 1 190 ? 19.490 -0.385 -26.435 1.00 94.50 190 MET A O 1
ATOM 1655 N N . LEU A 1 191 ? 20.272 -0.609 -24.353 1.00 94.62 191 LEU A N 1
ATOM 1656 C CA . LEU A 1 191 ? 21.529 0.094 -24.619 1.00 94.62 191 LEU A CA 1
ATOM 1657 C C . LEU A 1 191 ? 22.409 -0.660 -25.621 1.00 94.62 191 LEU A C 1
ATOM 1659 O O . LEU A 1 191 ? 22.918 -0.046 -26.557 1.00 94.62 191 LEU A O 1
ATOM 1663 N N . ASN A 1 192 ? 22.523 -1.985 -25.494 1.00 94.69 192 ASN A N 1
ATOM 1664 C CA . ASN A 1 192 ? 23.256 -2.820 -26.450 1.00 94.69 192 ASN A CA 1
ATOM 1665 C C . ASN A 1 192 ? 22.699 -2.697 -27.875 1.00 94.69 192 ASN A C 1
ATOM 1667 O O . ASN A 1 192 ? 23.459 -2.748 -28.841 1.00 94.69 192 ASN A O 1
ATOM 1671 N N . TYR A 1 193 ? 21.386 -2.503 -28.006 1.00 91.12 193 TYR A N 1
ATOM 1672 C CA . TYR A 1 193 ? 20.732 -2.257 -29.285 1.00 91.12 193 TYR A CA 1
ATOM 1673 C C . TYR A 1 193 ? 20.963 -0.830 -29.818 1.00 91.12 193 TYR A C 1
ATOM 1675 O O . TYR A 1 193 ? 21.260 -0.649 -30.999 1.00 91.12 193 TYR A O 1
ATOM 1683 N N . LEU A 1 194 ? 20.834 0.193 -28.966 1.00 89.06 194 LEU A N 1
ATOM 1684 C CA . LEU A 1 194 ? 20.843 1.604 -29.376 1.00 89.06 194 LEU A CA 1
ATOM 1685 C C . LEU A 1 194 ? 22.251 2.185 -29.594 1.00 89.06 194 LEU A C 1
ATOM 1687 O O . LEU A 1 194 ? 22.455 2.979 -30.513 1.00 89.06 194 LEU A O 1
ATOM 1691 N N . GLU A 1 195 ? 23.235 1.809 -28.776 1.00 90.12 195 GLU A N 1
ATOM 1692 C CA . GLU A 1 195 ? 24.585 2.399 -28.802 1.00 90.12 195 GLU A CA 1
ATOM 1693 C C . GLU A 1 195 ? 25.314 2.233 -30.150 1.00 90.12 195 GLU A C 1
ATOM 1695 O O . GLU A 1 195 ? 25.902 3.210 -30.627 1.00 90.12 195 GLU A O 1
ATOM 1700 N N . PRO A 1 196 ? 25.255 1.075 -30.843 1.00 88.50 196 PRO A N 1
ATOM 1701 C CA . PRO A 1 196 ? 25.845 0.944 -32.177 1.00 88.50 196 PRO A CA 1
ATOM 1702 C C . PRO A 1 196 ? 25.189 1.857 -33.222 1.00 88.50 196 PRO A C 1
ATOM 1704 O O . PRO A 1 196 ? 25.849 2.303 -34.164 1.00 88.50 196 PRO A O 1
ATOM 1707 N N . LEU A 1 197 ? 23.897 2.170 -33.058 1.00 83.56 197 LEU A N 1
ATOM 1708 C CA . LEU A 1 197 ? 23.146 3.020 -33.987 1.00 83.56 197 LEU A CA 1
ATOM 1709 C C . LEU A 1 197 ? 23.564 4.490 -33.882 1.00 83.56 197 LEU A C 1
ATOM 1711 O O . LEU A 1 197 ? 23.536 5.199 -34.886 1.00 83.56 197 LEU A O 1
ATOM 1715 N N . LYS A 1 198 ? 24.050 4.918 -32.709 1.00 77.12 198 LYS A N 1
ATOM 1716 C CA . LYS A 1 198 ? 24.522 6.285 -32.434 1.00 77.12 198 LYS A CA 1
ATOM 1717 C C . LYS A 1 198 ? 25.569 6.786 -33.433 1.00 77.12 198 LYS A C 1
ATOM 1719 O O . LYS A 1 198 ? 25.574 7.968 -33.759 1.00 77.12 198 LYS A O 1
ATOM 1724 N N . ARG A 1 199 ? 26.464 5.910 -33.911 1.00 68.19 199 ARG A N 1
ATOM 1725 C CA . ARG A 1 199 ? 27.552 6.278 -34.842 1.00 68.19 199 ARG A CA 1
ATOM 1726 C C . ARG A 1 199 ? 27.062 6.580 -36.260 1.00 68.19 199 ARG A C 1
ATOM 1728 O O . ARG A 1 199 ? 27.755 7.265 -36.999 1.00 68.19 199 ARG A O 1
ATOM 1735 N N . ASN A 1 200 ? 25.879 6.087 -36.624 1.00 59.34 200 ASN A N 1
ATOM 1736 C CA . ASN A 1 200 ? 25.378 6.086 -37.999 1.00 59.34 200 ASN A CA 1
ATOM 1737 C C . ASN A 1 200 ? 24.233 7.085 -38.232 1.00 59.34 200 ASN A C 1
ATOM 1739 O O . ASN A 1 200 ? 23.586 7.041 -39.276 1.00 59.34 200 ASN A O 1
ATOM 1743 N N . THR A 1 201 ? 23.933 7.959 -37.265 1.00 55.50 201 THR A N 1
ATOM 1744 C CA . THR A 1 201 ? 22.758 8.841 -37.327 1.00 55.50 201 THR A CA 1
ATOM 1745 C C . THR A 1 201 ? 23.019 10.216 -36.712 1.00 55.50 201 THR A C 1
ATOM 1747 O O . THR A 1 201 ? 23.459 10.301 -35.570 1.00 55.50 201 THR A O 1
ATOM 1750 N N . VAL A 1 202 ? 22.619 11.287 -37.409 1.00 55.16 202 VAL A N 1
ATOM 1751 C CA . VAL A 1 202 ? 22.533 12.680 -36.896 1.00 55.16 202 VAL A CA 1
ATOM 1752 C C . VAL A 1 202 ? 21.246 12.888 -36.061 1.00 55.16 202 VAL A C 1
ATOM 1754 O O . VAL A 1 202 ? 20.779 14.000 -35.865 1.00 55.16 202 VAL A O 1
ATOM 1757 N N . ASN A 1 203 ? 20.598 11.806 -35.617 1.00 60.66 203 ASN A N 1
ATOM 1758 C CA . ASN A 1 203 ? 19.262 11.858 -35.027 1.00 60.66 203 ASN A CA 1
ATOM 1759 C C . ASN A 1 203 ? 19.335 12.026 -33.503 1.00 60.66 203 ASN A C 1
ATOM 1761 O O . ASN A 1 203 ? 19.686 11.080 -32.793 1.00 60.66 203 ASN A O 1
ATOM 1765 N N . ASP A 1 204 ? 18.943 13.204 -33.013 1.00 64.81 204 ASP A N 1
ATOM 1766 C CA . ASP A 1 204 ? 18.890 13.531 -31.583 1.00 64.81 204 ASP A CA 1
ATOM 1767 C C . ASP A 1 204 ? 18.033 12.541 -30.770 1.00 64.81 204 ASP A C 1
ATOM 1769 O O . ASP A 1 204 ? 18.367 12.235 -29.629 1.00 64.81 204 ASP A O 1
ATOM 1773 N N . GLY A 1 205 ? 17.014 11.919 -31.378 1.00 73.19 205 GLY A N 1
ATOM 1774 C CA . GLY A 1 205 ? 16.138 10.966 -30.686 1.00 73.19 205 GLY A CA 1
ATOM 1775 C C . GLY A 1 205 ? 16.842 9.700 -30.178 1.00 73.19 205 GLY A C 1
ATOM 1776 O O . GLY A 1 205 ? 16.537 9.234 -29.087 1.00 73.19 205 GLY A O 1
ATOM 1777 N N . ILE A 1 206 ? 17.827 9.165 -30.913 1.00 80.31 206 ILE A N 1
ATOM 1778 C CA . ILE A 1 206 ? 18.590 7.983 -30.454 1.00 80.31 206 ILE A CA 1
ATOM 1779 C C . ILE A 1 206 ? 19.479 8.358 -29.264 1.00 80.31 206 ILE A C 1
ATOM 1781 O O . ILE A 1 206 ? 19.658 7.566 -28.340 1.00 80.31 206 ILE A O 1
ATOM 1785 N N . ARG A 1 207 ? 20.038 9.574 -29.270 1.00 81.44 207 ARG A N 1
ATOM 1786 C CA . ARG A 1 207 ? 20.852 10.077 -28.159 1.00 81.44 207 ARG A CA 1
ATOM 1787 C C . ARG A 1 207 ? 20.003 10.255 -26.901 1.00 81.44 207 ARG A C 1
ATOM 1789 O O . ARG A 1 207 ? 20.457 9.873 -25.824 1.00 81.44 207 ARG A O 1
ATOM 1796 N N . ASP A 1 208 ? 18.796 10.787 -27.046 1.00 83.94 208 ASP A N 1
ATOM 1797 C CA . ASP A 1 208 ? 17.861 10.959 -25.937 1.00 83.94 208 ASP A CA 1
ATOM 1798 C C . ASP A 1 208 ? 17.418 9.617 -25.346 1.00 83.94 208 ASP A C 1
ATOM 1800 O O . ASP A 1 208 ? 17.461 9.452 -24.128 1.00 83.94 208 ASP A O 1
ATOM 1804 N N . ASP A 1 209 ? 17.090 8.629 -26.185 1.00 86.19 209 ASP A N 1
ATOM 1805 C CA . ASP A 1 209 ? 16.725 7.283 -25.727 1.00 86.19 209 ASP A CA 1
ATOM 1806 C C . ASP A 1 209 ? 17.889 6.603 -24.984 1.00 86.19 209 ASP A C 1
ATOM 1808 O O . ASP A 1 209 ? 17.702 6.033 -23.908 1.00 86.19 209 ASP A O 1
ATOM 1812 N N . ILE A 1 210 ? 19.120 6.709 -25.501 1.00 90.19 210 ILE A N 1
ATOM 1813 C CA . ILE A 1 210 ? 20.320 6.205 -24.810 1.00 90.19 210 ILE A CA 1
ATOM 1814 C C . ILE A 1 210 ? 20.474 6.872 -23.437 1.00 90.19 210 ILE A C 1
ATOM 1816 O O . ILE A 1 210 ? 20.714 6.191 -22.438 1.00 90.19 210 ILE A O 1
ATOM 1820 N N . ASN A 1 211 ? 20.331 8.197 -23.364 1.00 90.44 211 ASN A N 1
ATOM 1821 C CA . ASN A 1 211 ? 20.425 8.931 -22.103 1.00 90.44 211 ASN A CA 1
ATOM 1822 C C . ASN A 1 211 ? 19.316 8.520 -21.125 1.00 90.44 211 ASN A C 1
ATOM 1824 O O . ASN A 1 211 ? 19.587 8.351 -19.935 1.00 90.44 211 ASN A O 1
ATOM 1828 N N . PHE A 1 212 ? 18.097 8.304 -21.623 1.00 92.12 212 PHE A N 1
ATOM 1829 C CA . PHE A 1 212 ? 16.977 7.806 -20.836 1.00 92.12 212 PHE A CA 1
ATOM 1830 C C . PHE A 1 212 ? 17.299 6.443 -20.211 1.00 92.12 212 PHE A C 1
ATOM 1832 O O . PHE A 1 212 ? 17.273 6.325 -18.987 1.00 92.12 212 PHE A O 1
ATOM 1839 N N . TYR A 1 213 ? 17.689 5.442 -21.007 1.00 95.12 213 TYR A N 1
ATOM 1840 C CA . TYR A 1 213 ? 17.977 4.098 -20.486 1.00 95.12 213 TYR A CA 1
ATOM 1841 C C . TYR A 1 213 ? 19.222 4.048 -19.592 1.00 95.12 213 TYR A C 1
ATOM 1843 O O . TYR A 1 213 ? 19.250 3.274 -18.639 1.00 95.12 213 TYR A O 1
ATOM 1851 N N . ARG A 1 214 ? 20.231 4.901 -19.822 1.00 96.69 214 ARG A N 1
ATOM 1852 C CA . ARG A 1 214 ? 21.360 5.064 -18.885 1.00 96.69 214 ARG A CA 1
ATOM 1853 C C . ARG A 1 214 ? 20.908 5.632 -17.541 1.00 96.69 214 ARG A C 1
ATOM 1855 O O . ARG A 1 214 ? 21.386 5.188 -16.500 1.00 96.69 214 ARG A O 1
ATOM 1862 N N . SER A 1 215 ? 20.005 6.613 -17.566 1.00 96.75 215 SER A N 1
ATOM 1863 C CA . SER A 1 215 ? 19.446 7.213 -16.354 1.00 96.75 215 SER A CA 1
ATOM 1864 C C . SER A 1 215 ? 18.616 6.199 -15.565 1.00 96.75 215 SER A C 1
ATOM 1866 O O . SER A 1 215 ? 18.833 6.048 -14.364 1.00 96.75 215 SER A O 1
ATOM 1868 N N . GLN A 1 216 ? 17.744 5.446 -16.248 1.00 96.88 216 GLN A N 1
ATOM 1869 C CA . GLN A 1 216 ? 16.959 4.366 -15.638 1.00 96.88 216 GLN A CA 1
ATOM 1870 C C . GLN A 1 216 ? 17.868 3.299 -15.025 1.00 96.88 216 GLN A C 1
ATOM 1872 O O . GLN A 1 216 ? 17.773 3.046 -13.832 1.00 96.88 216 GLN A O 1
ATOM 1877 N N . LEU A 1 217 ? 18.842 2.783 -15.785 1.00 97.88 217 LEU A N 1
ATOM 1878 C CA . LEU A 1 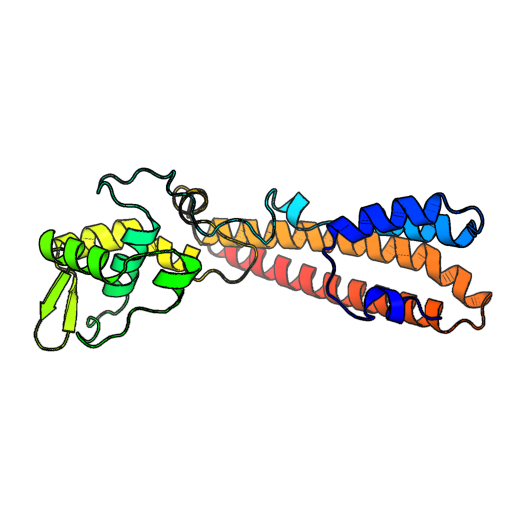217 ? 19.812 1.799 -15.296 1.00 97.88 217 LEU A CA 1
ATOM 1879 C C . LEU A 1 217 ? 20.525 2.269 -14.019 1.00 97.88 217 LEU A C 1
ATOM 1881 O O . LEU A 1 217 ? 20.647 1.511 -13.061 1.00 97.88 217 LEU A O 1
ATOM 1885 N N . LYS A 1 218 ? 20.995 3.523 -13.991 1.00 98.00 218 LYS A N 1
ATOM 1886 C CA . LYS A 1 218 ? 21.637 4.093 -12.800 1.00 98.00 218 LYS A CA 1
ATOM 1887 C C . LYS A 1 218 ? 20.662 4.174 -11.622 1.00 98.00 218 LYS A C 1
ATOM 1889 O O . LYS A 1 218 ? 21.051 3.854 -10.504 1.00 98.00 218 LYS A O 1
ATOM 1894 N N . SER A 1 219 ? 19.431 4.620 -11.865 1.00 97.75 219 SER A N 1
ATOM 1895 C CA . SER A 1 219 ? 18.396 4.714 -10.834 1.00 97.75 219 SER A CA 1
ATOM 1896 C C . SER A 1 219 ? 18.054 3.342 -10.253 1.00 97.75 219 SER A C 1
ATOM 1898 O O . SER A 1 219 ? 18.024 3.192 -9.036 1.00 97.75 219 SER A O 1
ATOM 1900 N N . ASP A 1 220 ? 17.861 2.335 -11.103 1.00 98.06 220 ASP A N 1
ATOM 1901 C CA . ASP A 1 220 ? 17.498 0.984 -10.676 1.00 98.06 220 ASP A CA 1
ATOM 1902 C C . ASP A 1 220 ? 18.593 0.337 -9.830 1.00 98.06 220 ASP A C 1
ATOM 1904 O O . ASP A 1 220 ? 18.291 -0.300 -8.825 1.00 98.06 220 ASP A O 1
ATOM 1908 N N . LEU A 1 221 ? 19.867 0.523 -10.197 1.00 98.25 221 LEU A N 1
ATOM 1909 C CA . LEU A 1 221 ? 20.996 0.023 -9.408 1.00 98.25 221 LEU A CA 1
ATOM 1910 C C . LEU A 1 221 ? 21.014 0.631 -7.997 1.00 98.25 221 LEU A C 1
ATOM 1912 O O . LEU A 1 221 ? 21.206 -0.097 -7.027 1.00 98.25 221 LEU A O 1
ATOM 1916 N N . LEU A 1 222 ? 20.730 1.932 -7.865 1.00 98.00 222 LEU A N 1
ATOM 1917 C CA . LEU A 1 222 ? 20.606 2.581 -6.554 1.00 98.00 222 LEU A CA 1
ATOM 1918 C C . LEU A 1 222 ? 19.422 2.025 -5.750 1.00 98.00 222 LEU A C 1
ATOM 1920 O O . LEU A 1 222 ? 19.551 1.796 -4.549 1.00 98.00 222 LEU A O 1
ATOM 1924 N N . CYS A 1 223 ? 18.280 1.785 -6.401 1.00 97.25 223 CYS A N 1
ATOM 1925 C CA . CYS A 1 223 ? 17.126 1.158 -5.758 1.00 97.25 223 CYS A CA 1
ATOM 1926 C C . CYS A 1 223 ? 17.439 -0.270 -5.289 1.00 97.25 223 CYS A C 1
ATOM 1928 O O . CYS A 1 223 ? 17.054 -0.643 -4.186 1.00 97.25 223 CYS A O 1
ATOM 1930 N N . ILE A 1 224 ? 18.155 -1.059 -6.094 1.00 98.25 224 ILE A N 1
ATOM 1931 C CA . ILE A 1 224 ? 18.588 -2.417 -5.738 1.00 98.25 224 ILE A CA 1
ATOM 1932 C C . ILE A 1 224 ? 19.446 -2.402 -4.471 1.00 98.25 224 ILE A C 1
ATOM 1934 O O . ILE A 1 224 ? 19.207 -3.211 -3.573 1.00 98.25 224 ILE A O 1
ATOM 1938 N N . ASP A 1 225 ? 20.422 -1.499 -4.390 1.00 97.75 225 ASP A N 1
ATOM 1939 C CA . ASP A 1 225 ? 21.324 -1.414 -3.239 1.00 97.75 225 ASP A CA 1
ATOM 1940 C C . ASP A 1 225 ? 20.576 -0.990 -1.962 1.00 97.75 225 ASP A C 1
ATOM 1942 O O . ASP A 1 225 ? 20.720 -1.637 -0.923 1.00 97.75 225 ASP A O 1
ATOM 1946 N N . ASP A 1 226 ? 19.699 0.018 -2.049 1.00 97.44 226 ASP A N 1
ATOM 1947 C CA . ASP A 1 226 ? 18.845 0.455 -0.932 1.00 97.44 226 ASP A CA 1
ATOM 1948 C C . ASP A 1 226 ? 17.904 -0.662 -0.442 1.00 97.44 226 ASP A C 1
ATOM 1950 O O . ASP A 1 226 ? 17.779 -0.903 0.761 1.00 97.44 226 ASP A O 1
ATOM 1954 N N . LEU A 1 227 ? 17.268 -1.396 -1.360 1.00 96.88 227 LEU A N 1
ATOM 1955 C CA . LEU A 1 227 ? 16.373 -2.502 -1.012 1.00 96.88 227 LEU A CA 1
ATOM 1956 C C . LEU A 1 227 ? 17.121 -3.663 -0.350 1.00 96.88 227 LEU A C 1
ATOM 1958 O O . LEU A 1 227 ? 16.619 -4.235 0.619 1.00 96.88 227 LEU A O 1
ATOM 1962 N N . LYS A 1 228 ? 18.322 -4.005 -0.834 1.00 97.56 228 LYS A N 1
ATOM 1963 C CA . LYS A 1 228 ? 19.166 -5.038 -0.214 1.00 97.56 228 LYS A CA 1
ATOM 1964 C C . LYS A 1 228 ? 19.530 -4.676 1.221 1.00 97.56 228 LYS A C 1
ATOM 1966 O O . LYS A 1 228 ? 19.414 -5.531 2.098 1.00 97.56 228 LYS A O 1
ATOM 1971 N N . GLU A 1 229 ? 19.911 -3.425 1.469 1.00 97.06 229 GLU A N 1
ATOM 1972 C CA . GLU A 1 229 ? 20.248 -2.964 2.818 1.00 97.06 229 GLU A CA 1
ATOM 1973 C C . GLU A 1 229 ? 19.024 -2.994 3.744 1.00 97.06 229 GLU A C 1
ATOM 1975 O O . GLU A 1 229 ? 19.094 -3.515 4.856 1.00 97.06 229 GLU A O 1
ATOM 1980 N N . LYS A 1 230 ? 17.855 -2.548 3.267 1.00 95.62 230 LYS A N 1
ATOM 1981 C CA . LYS A 1 230 ? 16.598 -2.640 4.030 1.00 95.62 230 LYS A CA 1
ATOM 1982 C C . LYS A 1 230 ? 16.232 -4.077 4.395 1.00 95.62 230 LYS A C 1
ATOM 1984 O O . LYS A 1 230 ? 15.844 -4.335 5.534 1.00 95.62 230 LYS A O 1
ATOM 1989 N N . ILE A 1 231 ? 16.353 -5.014 3.452 1.00 96.06 231 ILE A N 1
ATOM 1990 C CA . ILE A 1 231 ? 16.096 -6.442 3.700 1.00 96.06 231 ILE A CA 1
ATOM 1991 C C . ILE A 1 231 ? 17.073 -6.984 4.747 1.00 96.06 231 ILE A C 1
ATOM 1993 O O . ILE A 1 231 ? 16.652 -7.686 5.666 1.00 96.06 231 ILE A O 1
ATOM 1997 N N . LYS A 1 232 ? 18.360 -6.641 4.636 1.00 95.88 232 LYS A N 1
ATOM 1998 C CA . LYS A 1 232 ? 19.390 -7.047 5.595 1.00 95.88 232 LYS A CA 1
ATOM 1999 C C . LYS A 1 232 ? 19.061 -6.562 7.011 1.00 95.88 232 LYS A C 1
ATOM 2001 O O . LYS A 1 232 ? 18.982 -7.389 7.913 1.00 95.88 232 LYS A O 1
ATOM 2006 N N . ILE A 1 233 ? 18.766 -5.271 7.182 1.00 95.56 233 ILE A N 1
ATOM 2007 C CA . ILE A 1 233 ? 18.394 -4.682 8.481 1.00 95.56 233 ILE A CA 1
ATOM 2008 C C . ILE A 1 233 ? 17.175 -5.393 9.086 1.00 95.56 233 ILE A C 1
ATOM 2010 O O . ILE A 1 233 ? 17.163 -5.715 10.272 1.00 95.56 233 ILE A O 1
ATOM 2014 N N . LEU A 1 234 ? 16.136 -5.661 8.288 1.00 92.56 234 LEU A N 1
ATOM 2015 C CA . LEU A 1 234 ? 14.935 -6.330 8.795 1.00 92.56 234 LEU A CA 1
ATOM 2016 C C . LEU A 1 234 ? 15.201 -7.781 9.227 1.00 92.56 234 LEU A C 1
ATOM 2018 O O . LEU A 1 234 ? 14.613 -8.217 10.222 1.00 92.56 234 LEU A O 1
ATOM 2022 N N . ASN A 1 235 ? 16.085 -8.494 8.522 1.00 91.31 235 ASN A N 1
ATOM 2023 C CA . ASN A 1 235 ? 16.491 -9.861 8.856 1.00 91.31 235 ASN A CA 1
ATOM 2024 C C . ASN A 1 235 ? 17.396 -9.931 10.095 1.00 91.31 235 ASN A C 1
ATOM 2026 O O . ASN A 1 235 ? 17.232 -10.843 10.892 1.00 91.31 235 ASN A O 1
ATOM 2030 N N . GLU A 1 236 ? 18.312 -8.981 10.296 1.00 89.75 236 GLU A N 1
ATOM 2031 C CA . GLU A 1 236 ? 19.185 -8.940 11.487 1.00 89.75 236 GLU A CA 1
ATOM 2032 C C . GLU A 1 236 ? 18.414 -8.666 12.787 1.00 89.75 236 GLU A C 1
ATOM 2034 O O . GLU A 1 236 ? 18.870 -9.000 13.875 1.00 89.75 236 GLU A O 1
ATOM 2039 N N . LEU A 1 237 ? 17.225 -8.070 12.681 1.00 72.38 237 LEU A N 1
ATOM 2040 C CA . LEU A 1 237 ? 16.329 -7.833 13.810 1.00 72.38 237 LEU A CA 1
ATOM 2041 C C . LEU A 1 237 ? 15.445 -9.050 14.154 1.00 72.38 237 LEU A C 1
ATOM 2043 O O . LEU A 1 237 ? 14.527 -8.891 14.968 1.00 72.38 237 LEU A O 1
ATOM 2047 N N . MET A 1 238 ? 15.573 -10.184 13.449 1.00 58.84 238 MET A N 1
ATOM 2048 C CA . MET A 1 238 ? 14.822 -11.433 13.697 1.00 58.84 238 MET A CA 1
ATOM 2049 C C . MET A 1 238 ? 15.543 -12.340 14.687 1.00 58.84 238 MET A C 1
ATOM 2051 O O . MET A 1 238 ? 14.809 -12.939 15.501 1.00 58.84 238 MET A O 1
#